Protein 8FKC (pdb70)

B-factor: mean 30.93, std 14.09, range [13.96, 110.61]

Foldseek 3Di:
DDDDVLLVVLVVLLVLLLVLLVVLDVDFLVVLVCAVVVVDDPADAQEDEAPVSLVVPDVLVCVLVVLLVVVCVSVLVSLLSSQVSQPPLVVDDVVLLCLLSVVLSLLLQLVRQLSQDELFFGAFPVRRHTYGLVNQLPDDPPRNVLCVLSSVLSHLLCVLVDGSSLSSLVSNLSSLDLPGPPHDDSVSSVVSNVSSLVSNVVVCVVPPVPDDPSSVSSVVSVVSSVVSVVCVVVSVVRVVPDPDDDDDDPSVSVRSSRGD/DVVVVVVVVVVVD

Secondary structure (DSSP, 8-state):
---SHHHHHHHHHHHHHHHHHHHH-SS-HHHHHHHHTT--SS--PEEE-SHHHHHHT--HHHHHHHHHHHHTHHHHHHHHHHHHTSTTGGGS-HHHHHHHHHHHHHHHHHHHHHHTEETTEEEETTTTEEEEHHHHHHSTTTGGGTSHHHHHHHHHHHTT---HHHHHHHHHHHHT-TTSTT-S-HHHHHHHHHHHHHHHHHHHHHH-TT-SSHHHHHHHHHHHHHHHHHHHHHHHHHHHH--S-----HHHHHHHHT--/-HHHHHHHHHHH-

Radius of gyration: 19.38 Å; Cα contacts (8 Å, |Δi|>4): 303; chains: 2; bounding box: 43×56×48 Å

Nearest PDB structures (foldseek):
  8fkc-assembly1_A  TM=1.004E+00  e=5.696E-39  Homo sapiens
  6oni-assembly1_B  TM=9.988E-01  e=1.220E-36  Homo sapiens
  8fkf-assembly1_A  TM=9.980E-01  e=3.934E-36  Homo sapiens
  8aqm-assembly1_A  TM=9.963E-01  e=8.930E-35  Homo sapiens
  3fur-assembly1_A  TM=8.725E-01  e=1.573E-32  Homo sapiens

Solvent-accessible surface area: 14145 Å² total; per-residue (Å²): 130,153,165,64,112,101,14,49,97,16,86,60,20,8,134,82,0,83,45,15,1,76,175,17,4,78,89,10,21,66,116,0,86,34,25,32,51,59,156,49,145,125,74,107,31,96,68,12,127,51,80,80,6,1,100,136,37,170,132,23,1,62,91,3,16,115,16,8,80,160,100,16,35,112,32,6,77,34,1,0,84,0,0,61,28,2,72,28,0,82,128,17,56,76,96,1,9,20,14,0,0,55,80,0,0,43,6,0,19,8,1,38,13,1,11,32,1,36,146,77,0,0,6,9,46,139,8,106,5,24,0,22,38,116,13,4,105,82,21,122,149,2,1,5,86,8,4,25,52,17,1,80,10,1,60,117,4,34,74,22,134,4,59,12,32,0,4,0,0,0,0,0,1,0,0,0,9,10,95,11,79,64,23,112,67,58,139,54,0,76,71,25,30,78,70,2,39,81,0,0,70,37,7,6,141,106,56,28,115,175,49,78,128,10,50,37,91,0,52,115,27,43,93,48,0,100,107,11,35,74,52,50,97,101,27,65,83,77,9,123,142,30,177,97,95,37,54,10,57,97,46,3,22,82,12,6,44,59,7,36,119,145,48,16,47,75,36,0,109,120,18,27,151

InterPro domains:
  IPR000536 Nuclear hormone receptor, ligand-binding domain [PF00104] (319-485)
  IPR000536 Nuclear hormone receptor, ligand-binding domain [PS51843] (238-503)
  IPR000536 Nuclear hormone receptor, ligand-binding domain [SM00430] (315-474)
  IPR001628 Zinc finger, nuclear hormone receptor-type [PF00105] (138-204)
  IPR001628 Zinc finger, nuclear hormone receptor-type [PR00047] (139-155)
  IPR001628 Zinc finger, nuclear hormone receptor-type [PR00047] (155-170)
  IPR001628 Zinc finger, nuclear hormone receptor-type [PR00047] (187-195)
  IPR001628 Zinc finger, nuclear hormone receptor-type [PR00047] (195-203)
  IPR001628 Zinc finger, nuclear hormone receptor-type [PS00031] (139-165)
  IPR001628 Zinc finger, nuclear hormone receptor-type [PS51030] (136-210)
  IPR001628 Zinc finger, nuclear hormone receptor-type [SM00399] (136-206)
  IPR001723 Nuclear hormone receptor [PR00398] (199-209)
  IPR001723 Nuclear hormone receptor [PR00398] (316-337)
  IPR001723 Nuclear hormone receptor [PR00398] (337-353)
  IPR001723 Nuclear hormone receptor [PR00398] (405-420)
  IPR001723 Nuclear hormone receptor [PR00398] (462-479)
  IPR003074 Peroxisome proliferator-activated receptor [PR01288] (228-242)
  IPR003074 Peroxisome proliferator-activated receptor [PR01288] (242-261)
  IPR003074 Peroxisome proliferator-activated receptor [PR01288] (355-368)
  IPR003074 Peroxisome proliferator-activated receptor [PR01288] (372-387)

Organism: Homo sapiens (NCBI:txid9606)

Structure (mmCIF, N/CA/C/O backbone):
data_8FKC
#
_entry.id   8FKC
#
_cell.length_a   62.054
_cell.length_b   62.054
_cell.length_c   160.719
_cell.angle_alpha   90.000
_cell.angle_beta   90.000
_cell.angle_gamma   90.000
#
_symmetry.space_group_name_H-M   'P 41 21 2'
#
loop_
_entity.id
_entity.type
_entity.pdbx_description
1 polymer 'Peroxisome proliferator-activated receptor gamma'
2 polymer 'Nuclear receptor corepressor 1'
3 non-polymer 2-chloro-N-(5-cyanopyridin-3-yl)-5-nitrobenzamide
4 non-polymer 1,2-ETHANEDIOL
5 water water
#
loop_
_atom_site.group_PDB
_atom_site.id
_atom_site.type_symbol
_atom_site.label_atom_id
_atom_site.label_alt_id
_atom_site.label_comp_id
_atom_site.label_asym_id
_atom_site.label_entity_id
_atom_site.label_seq_id
_atom_site.pdbx_PDB_ins_code
_atom_site.Cartn_x
_atom_site.Cartn_y
_atom_site.Cartn_z
_atom_site.occupancy
_atom_site.B_iso_or_equiv
_atom_site.auth_seq_id
_atom_site.auth_comp_id
_atom_site.auth_asym_id
_atom_site.auth_atom_id
_atom_site.pdbx_PDB_model_num
ATOM 1 N N . GLY A 1 1 ? 26.70712 28.96513 2.43950 1.000 50.64673 202 GLY A N 1
ATOM 2 C CA . GLY A 1 1 ? 25.49249 29.65545 2.83325 1.000 47.98872 202 GLY A CA 1
ATOM 3 C C . GLY A 1 1 ? 25.83707 30.98460 3.46872 1.000 39.65104 202 GLY A C 1
ATOM 4 O O . GLY A 1 1 ? 26.90987 31.12338 4.03887 1.000 42.12206 202 GLY A O 1
ATOM 5 N N . GLN A 1 2 ? 24.94280 31.96569 3.35924 1.000 40.10844 203 GLN A N 1
ATOM 6 C CA . GLN A 1 2 ? 25.20812 33.29962 3.88021 1.000 36.02939 203 GLN A CA 1
ATOM 7 C C . GLN A 1 2 ? 24.00182 33.76420 4.68072 1.000 35.40591 203 GLN A C 1
ATOM 8 O O . GLN A 1 2 ? 22.88055 33.30486 4.47379 1.000 34.72785 203 GLN A O 1
ATOM 14 N N . LEU A 1 3 ? 24.24228 34.67243 5.61836 1.000 37.21547 204 LEU A N 1
ATOM 15 C CA . LEU A 1 3 ? 23.15099 35.28643 6.37374 1.000 35.07161 204 LEU A CA 1
ATOM 16 C C . LEU A 1 3 ? 22.74390 36.52897 5.58554 1.000 36.03398 204 LEU A C 1
ATOM 17 O O . LEU A 1 3 ? 23.42838 37.54953 5.60434 1.000 39.62430 204 LEU A O 1
ATOM 22 N N . ASN A 1 4 ? 21.64642 36.43297 4.85029 1.000 35.17155 205 ASN A N 1
ATOM 23 C CA . ASN A 1 4 ? 21.23403 37.52635 3.97964 1.000 34.85168 205 ASN A CA 1
ATOM 24 C C . ASN A 1 4 ? 19.73201 37.71878 4.18723 1.000 29.88068 205 ASN A C 1
ATOM 25 O O . ASN A 1 4 ? 19.13819 37.01797 5.02965 1.000 29.80243 205 ASN A O 1
ATOM 30 N N . PRO A 1 5 ? 19.07143 38.63486 3.46910 1.000 32.32318 206 PRO A N 1
ATOM 31 C CA . PRO A 1 5 ? 17.63138 38.80477 3.69013 1.000 32.57344 206 PRO A CA 1
ATOM 32 C C . PRO A 1 5 ? 16.83891 37.53369 3.47777 1.000 30.98452 206 PRO A C 1
ATOM 33 O O . PRO A 1 5 ? 15.90861 37.26915 4.25165 1.000 31.13989 206 PRO A O 1
ATOM 37 N N . GLU A 1 6 ? 17.20159 36.7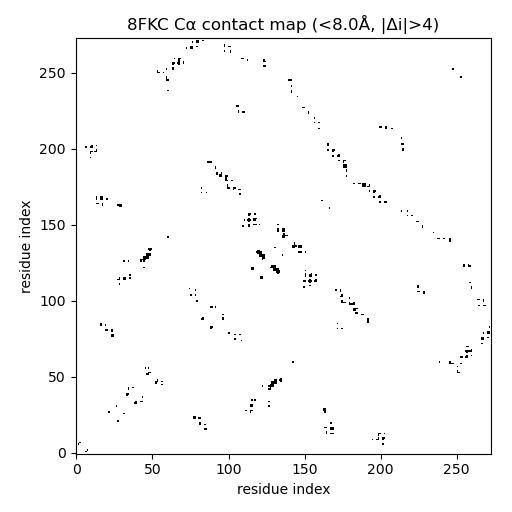0221 2.48920 1.000 32.80740 207 GLU A N 1
ATOM 38 C CA . GLU A 1 6 ? 16.44051 35.47135 2.28994 1.000 30.03892 207 GLU A CA 1
ATOM 39 C C . GLU A 1 6 ? 16.57327 34.54269 3.48862 1.000 27.63055 207 GLU A C 1
ATOM 40 O O . GLU A 1 6 ? 15.57624 33.99143 3.96544 1.000 26.59541 207 GLU A O 1
ATOM 46 N N . SER A 1 7 ? 17.78417 34.36348 4.00817 1.000 26.88218 208 SER A N 1
ATOM 47 C CA . SER A 1 7 ? 17.94805 33.42797 5.11217 1.000 25.79623 208 SER A CA 1
ATOM 48 C C . SER A 1 7 ? 17.24378 33.93840 6.36769 1.000 23.87178 208 SER A C 1
ATOM 49 O O . SER A 1 7 ? 16.61007 33.16065 7.09432 1.000 24.29953 208 SER A O 1
ATOM 52 N N . ALA A 1 8 ? 17.30825 35.23491 6.63152 1.000 25.43077 209 ALA A N 1
ATOM 53 C CA . ALA A 1 8 ? 16.56368 35.77960 7.75404 1.000 25.21292 209 ALA A CA 1
ATOM 54 C C . ALA A 1 8 ? 15.06215 35.54389 7.60829 1.000 24.94744 209 ALA A C 1
ATOM 55 O O . ALA A 1 8 ? 14.37881 35.23346 8.59438 1.000 24.17138 209 ALA A O 1
ATOM 57 N N . ASP A 1 9 ? 14.52262 35.68072 6.39850 1.000 23.63508 210 ASP A N 1
ATOM 58 C CA . ASP A 1 9 ? 13.10424 35.41437 6.19797 1.000 24.68657 210 ASP A CA 1
ATOM 59 C C . ASP A 1 9 ? 12.78847 33.94489 6.45779 1.000 22.45654 210 ASP A C 1
ATOM 60 O O . ASP A 1 9 ? 11.71556 33.61381 6.97054 1.000 22.57810 210 ASP A O 1
ATOM 65 N N . LEU A 1 10 ? 13.69015 33.04225 6.07291 1.000 20.58402 211 LEU A N 1
ATOM 66 C CA . LEU A 1 10 ? 13.45068 31.62778 6.32790 1.000 19.26599 211 LEU A CA 1
ATOM 67 C C . LEU A 1 10 ? 13.49986 31.30887 7.81601 1.000 19.95769 211 LEU A C 1
ATOM 68 O O . LEU A 1 10 ? 12.75542 30.42252 8.26837 1.000 19.28144 211 LEU A O 1
ATOM 73 N N . ARG A 1 11 ? 14.33845 32.01603 8.59437 1.000 19.44149 212 ARG A N 1
ATOM 74 C CA . ARG A 1 11 ? 14.32374 31.81643 10.04622 1.000 18.90656 212 ARG A CA 1
ATOM 75 C C . ARG A 1 11 ? 13.03832 32.36932 10.64358 1.000 20.24190 212 ARG A C 1
ATOM 76 O O . ARG A 1 11 ? 12.50400 31.80543 11.60517 1.000 20.19457 212 ARG A O 1
ATOM 84 N N . ALA A 1 12 ? 12.53953 33.48366 10.10508 1.000 19.21226 213 ALA A N 1
ATOM 85 C CA . ALA A 1 12 ? 11.28821 34.02007 10.62304 1.000 19.92080 213 ALA A CA 1
ATOM 86 C C . ALA A 1 12 ? 10.13156 33.07723 10.32840 1.000 23.35969 213 ALA A C 1
ATOM 87 O O . ALA A 1 12 ? 9.22545 32.92009 11.15702 1.000 24.52386 213 ALA A O 1
ATOM 89 N N . LEU A 1 13 ? 10.14603 32.45315 9.15653 1.000 20.47794 214 LEU A N 1
ATOM 90 C CA . LEU A 1 13 ? 9.11217 31.48114 8.83248 1.000 19.63653 214 LEU A CA 1
ATOM 91 C C . LEU A 1 13 ? 9.20121 30.29690 9.77650 1.000 20.17150 214 LEU A C 1
ATOM 92 O O . LEU A 1 13 ? 8.18176 29.81907 10.29612 1.000 20.50915 214 LEU A O 1
ATOM 97 N N . ALA A 1 14 ? 10.41414 29.81172 10.02920 1.000 18.84276 215 ALA A N 1
ATOM 98 C CA . ALA A 1 14 ? 10.58043 28.71334 10.96861 1.000 17.90444 215 ALA A CA 1
ATOM 99 C C . ALA A 1 14 ? 10.03770 29.06424 12.33848 1.000 19.69557 215 ALA A C 1
ATOM 100 O O . ALA A 1 14 ? 9.37945 28.23336 12.96801 1.000 19.77157 215 ALA A O 1
ATOM 102 N N . LYS A 1 15 ? 10.28965 30.28644 12.81991 1.000 19.15319 216 LYS A N 1
ATOM 103 C CA . LYS A 1 15 ? 9.78216 30.69315 14.12407 1.000 20.44894 216 LYS A CA 1
ATOM 104 C C . LYS A 1 15 ? 8.25842 30.79878 14.10046 1.000 22.49438 216 LYS A C 1
ATOM 105 O O . LYS A 1 15 ? 7.58500 30.35979 15.04482 1.000 23.37538 216 LYS A O 1
ATOM 111 N N . HIS A 1 16 ? 7.69132 31.38871 13.03853 1.000 21.20483 217 HIS A N 1
ATOM 112 C CA . HIS A 1 16 ? 6.23545 31.48223 12.93876 1.000 22.76941 217 HIS A CA 1
ATOM 113 C C . HIS A 1 16 ? 5.60670 30.09087 13.01084 1.000 20.90870 217 HIS A C 1
ATOM 114 O O . HIS A 1 16 ? 4.61058 29.88551 13.71957 1.00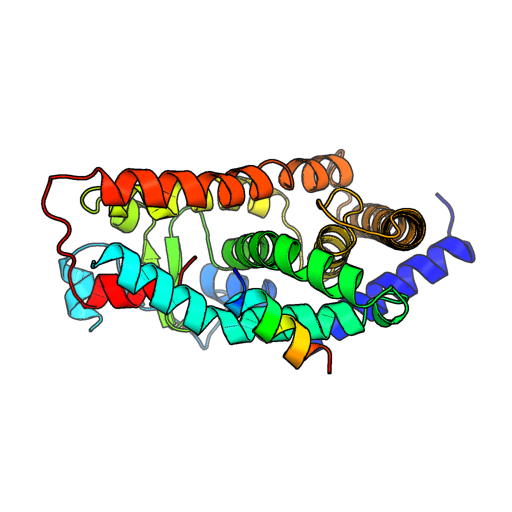0 22.68388 217 HIS A O 1
ATOM 121 N N . LEU A 1 17 ? 6.17020 29.11806 12.27367 1.000 20.11673 218 LEU A N 1
ATOM 122 C CA . LEU A 1 17 ? 5.64682 27.75119 12.27918 1.000 19.02085 218 LEU A CA 1
ATOM 123 C C . LEU A 1 17 ? 5.82560 27.09242 13.63865 1.000 21.64139 218 LEU A C 1
ATOM 124 O O . LEU A 1 17 ? 4.89767 26.44097 14.13753 1.000 20.89849 218 LEU A O 1
ATOM 129 N N . TYR A 1 18 ? 6.99180 27.26453 14.27428 1.000 19.32155 219 TYR A N 1
ATOM 130 C CA . TYR A 1 18 ? 7.16367 26.73537 15.62088 1.000 19.84533 219 TYR A CA 1
ATOM 131 C C . TYR A 1 18 ? 6.14011 27.32965 16.58518 1.000 22.51456 219 TYR A C 1
ATOM 132 O O . TYR A 1 18 ? 5.50008 26.59251 17.33915 1.000 21.36094 219 TYR A O 1
ATOM 141 N N . ASP A 1 19 ? 5.93457 28.65250 16.54591 1.000 21.13840 220 ASP A N 1
ATOM 142 C CA . ASP A 1 19 ? 4.99071 29.24359 17.49230 1.000 23.05779 220 ASP A CA 1
ATOM 143 C C . ASP A 1 19 ? 3.57281 28.72895 17.23917 1.000 23.13705 220 ASP A C 1
ATOM 144 O O . ASP A 1 19 ? 2.80121 28.48414 18.17734 1.000 24.59704 220 ASP A O 1
ATOM 149 N N . SER A 1 20 ? 3.21143 28.55765 15.97845 1.000 22.89134 221 SER A N 1
ATOM 150 C CA . SER A 1 20 ? 1.87472 28.07022 15.69147 1.000 23.19522 221 SER A CA 1
ATOM 151 C C . SER A 1 20 ? 1.72531 26.60067 16.06462 1.000 22.96753 221 SER A C 1
ATOM 152 O O . SER A 1 20 ? 0.64260 26.18201 16.50539 1.000 25.51329 221 SER A O 1
ATOM 155 N N . TYR A 1 21 ? 2.77450 25.80232 15.84037 1.000 20.65199 222 TYR A N 1
ATOM 156 C CA . TYR A 1 21 ? 2.79235 24.39665 16.25043 1.000 20.34401 222 TYR A CA 1
ATOM 157 C C . TYR A 1 21 ? 2.57942 24.26188 17.75631 1.000 21.61942 222 TYR A C 1
ATOM 158 O O . TYR A 1 21 ? 1.77029 23.44798 18.20996 1.000 22.43798 222 TYR A O 1
ATOM 167 N N . ILE A 1 22 ? 3.28860 25.06283 18.55325 1.000 20.90783 223 ILE A N 1
ATOM 168 C CA . ILE A 1 22 ? 3.10785 25.02629 20.00601 1.000 22.11714 223 ILE A CA 1
ATOM 169 C C . ILE A 1 22 ? 1.67020 25.39048 20.36948 1.000 25.17906 223 ILE A C 1
ATOM 170 O O . ILE A 1 22 ? 1.07991 24.79949 21.28314 1.000 27.56834 223 ILE A O 1
ATOM 175 N N . LYS A 1 23 ? 1.08275 26.37798 19.67274 1.000 24.97380 224 LYS A N 1
ATOM 176 C CA . LYS A 1 23 ? -0.29981 26.77225 19.97261 1.000 26.39599 224 LYS A CA 1
ATOM 177 C C . LYS A 1 23 ? -1.29583 25.69080 19.57272 1.000 25.88139 224 LYS A C 1
ATOM 178 O O . LYS A 1 23 ? -2.33537 25.52230 20.23414 1.000 29.25943 224 LYS A O 1
ATOM 184 N N . SER A 1 24 ? -0.97385 24.91982 18.52667 1.000 25.71231 225 SER A N 1
ATOM 185 C CA . SER A 1 24 ? -1.93012 23.99210 17.94166 1.000 23.51476 225 SER A CA 1
ATOM 186 C C . SER A 1 24 ? -1.88697 22.60921 18.57018 1.000 23.16749 225 SER A C 1
ATOM 187 O O . SER A 1 24 ? -2.91963 21.93580 18.63146 1.000 26.89600 225 SER A O 1
ATOM 190 N N . PHE A 1 25 ? -0.72224 22.16809 19.03130 1.000 25.32797 226 PHE A N 1
ATOM 191 C CA . PHE A 1 25 ? -0.50886 20.78264 19.44165 1.000 24.72871 226 PHE A CA 1
ATOM 192 C C . PHE A 1 25 ? -0.08870 20.76697 20.90540 1.000 27.92821 226 PHE A C 1
ATOM 193 O O . PHE A 1 25 ? 1.11288 20.91113 21.20199 1.000 29.14760 226 PHE A O 1
ATOM 201 N N . PRO A 1 26 ? -1.02313 20.54667 21.83546 1.000 30.45773 227 PRO A N 1
ATOM 202 C CA . PRO A 1 26 ? -0.64173 20.48112 23.25732 1.000 31.62778 227 PRO A CA 1
ATOM 203 C C . PRO A 1 26 ? 0.33362 19.35373 23.56887 1.000 30.50022 227 PRO A C 1
ATOM 204 O O . PRO A 1 26 ? 1.19868 19.52059 24.43691 1.000 35.28403 227 PRO A O 1
ATOM 208 N N . LEU A 1 27 ? 0.22580 18.22400 22.89898 1.000 32.09836 228 LEU A N 1
ATOM 209 C CA . LEU A 1 27 ? 1.12978 17.09940 23.13304 1.000 34.16517 228 LEU A CA 1
ATOM 210 C C . LEU A 1 27 ? 2.29931 17.18373 22.14572 1.000 30.62180 228 LEU A C 1
ATOM 211 O O . LEU A 1 27 ? 2.16537 16.86301 20.96780 1.000 33.16104 228 LEU A O 1
ATOM 216 N N . THR A 1 28 ? 3.44731 17.60516 22.64573 1.000 25.53407 229 THR A N 1
ATOM 217 C CA . THR A 1 28 ? 4.64829 17.83275 21.85109 1.000 24.07479 229 THR A CA 1
ATOM 218 C C . THR A 1 28 ? 5.64497 16.70014 22.03216 1.000 22.91528 229 THR A C 1
ATOM 219 O O . THR A 1 28 ? 5.56593 15.87319 22.94846 1.000 24.45862 229 THR A O 1
ATOM 223 N N . LYS A 1 29 ? 6.63882 16.67328 21.15240 1.000 20.63965 230 LYS A N 1
ATOM 224 C CA . LYS A 1 29 ? 7.66976 15.66149 21.31969 1.000 20.68451 230 LYS A CA 1
ATOM 225 C C . LYS A 1 29 ? 8.43057 15.85806 22.63424 1.000 19.29551 230 LYS A C 1
ATOM 226 O O . LYS A 1 29 ? 8.73801 14.88490 23.32827 1.000 21.55829 230 LYS A O 1
ATOM 232 N N . ALA A 1 30 ? 8.71885 17.10909 23.01019 1.000 19.21991 231 ALA A N 1
ATOM 233 C CA . ALA A 1 30 ? 9.43614 17.33429 24.26223 1.000 19.95595 231 ALA A CA 1
ATOM 234 C C . ALA A 1 30 ? 8.68373 16.74541 25.44373 1.000 21.02950 231 ALA A C 1
ATOM 235 O O . ALA A 1 30 ? 9.29057 16.09660 26.29560 1.000 22.36481 231 ALA A O 1
ATOM 237 N N . LYS A 1 31 ? 7.35937 16.93249 25.48095 1.000 20.87531 232 LYS A N 1
ATOM 238 C CA . LYS A 1 31 ? 6.59559 16.38774 26.60973 1.000 22.45606 232 LYS A CA 1
ATOM 239 C C . LYS A 1 31 ? 6.61510 14.86434 26.60141 1.000 23.18864 232 LYS A C 1
ATOM 240 O O . LYS A 1 31 ? 6.82390 14.22731 27.64869 1.000 24.80930 232 LYS A O 1
ATOM 246 N N . ALA A 1 32 ? 6.50925 14.26104 25.41572 1.000 22.27943 233 ALA A N 1
ATOM 247 C CA . ALA A 1 32 ? 6.51679 12.80431 25.34508 1.000 23.37351 233 ALA A CA 1
ATOM 248 C C . ALA A 1 32 ? 7.89066 12.23061 25.73413 1.000 24.15193 233 ALA A C 1
ATOM 249 O O . ALA A 1 32 ? 7.98046 11.23849 26.47981 1.000 25.89660 233 ALA A O 1
ATOM 251 N N . ARG A 1 33 ? 8.97302 12.86886 25.28809 1.000 23.24843 234 ARG A N 1
ATOM 252 C CA . ARG A 1 33 ? 10.29800 12.36101 25.62453 1.000 24.40224 234 ARG A CA 1
ATOM 253 C C . ARG A 1 33 ? 10.61831 12.51145 27.10511 1.000 25.91139 234 ARG A C 1
ATOM 254 O O . ARG A 1 33 ? 11.29128 11.64718 27.67377 1.000 27.59319 234 ARG A O 1
ATOM 262 N N . ALA A 1 34 ? 10.16664 13.60198 27.73581 1.000 25.63576 235 ALA A N 1
ATOM 263 C CA . ALA A 1 34 ? 10.35912 13.76407 29.16617 1.000 27.37935 235 ALA A CA 1
ATOM 264 C C . ALA A 1 34 ? 9.74527 12.60625 29.93139 1.000 28.98771 235 ALA A C 1
ATOM 265 O O . ALA A 1 34 ? 10.34110 12.10553 30.89772 1.000 30.86384 235 ALA A O 1
ATOM 267 N N . ILE A 1 35 ? 8.56394 12.15766 29.51367 1.000 28.61436 236 ILE A N 1
ATOM 268 C CA . ILE A 1 35 ? 7.96808 10.97772 30.13646 1.000 30.52172 236 ILE A CA 1
ATOM 269 C C . ILE A 1 35 ? 8.79104 9.72619 29.84897 1.000 31.45202 236 ILE A C 1
ATOM 270 O O . ILE A 1 35 ? 9.10410 8.94633 30.75697 1.000 33.56498 236 ILE A O 1
ATOM 275 N N . LEU A 1 36 ? 9.13605 9.50484 28.58966 1.000 30.20873 237 LEU A N 1
ATOM 276 C CA . LEU A 1 36 ? 9.75491 8.23717 28.21510 1.000 32.59585 237 LEU A CA 1
ATOM 277 C C . LEU A 1 36 ? 11.17751 8.09147 28.74479 1.000 34.43321 237 LEU A C 1
ATOM 278 O O . LEU A 1 36 ? 11.64870 6.96277 28.90011 1.000 40.38758 237 LEU A O 1
ATOM 283 N N . THR A 1 37 ? 11.87509 9.19308 29.03509 1.000 34.64396 238 THR A N 1
ATOM 284 C CA . THR A 1 37 ? 13.23555 9.11913 29.55536 1.000 35.06395 238 THR A CA 1
ATOM 285 C C . THR A 1 37 ? 13.31738 9.27092 31.06178 1.000 37.73040 238 THR A C 1
ATOM 286 O O . THR A 1 37 ? 14.43069 9.32406 31.60151 1.000 44.45549 238 THR A O 1
ATOM 290 N N . GLY A 1 38 ? 12.18741 9.29140 31.76609 1.000 35.47897 239 GLY A N 1
ATOM 291 C CA . GLY A 1 38 ? 12.25000 9.46079 33.19394 1.000 37.39321 239 GLY A CA 1
ATOM 292 C C . GLY A 1 38 ? 12.80269 10.80239 33.62939 1.000 38.87327 239 GLY A C 1
ATOM 293 O O . GLY A 1 38 ? 13.22530 10.93631 34.77764 1.000 42.66936 239 GLY A O 1
ATOM 294 N N . LYS A 1 39 ? 12.84376 11.79752 32.73273 1.000 46.25087 240 LYS A N 1
ATOM 295 C CA . LYS A 1 39 ? 13.25437 13.15884 33.07001 1.000 46.08472 240 LYS A CA 1
ATOM 296 C C . LYS A 1 39 ? 12.08255 14.01790 33.49052 1.000 45.64150 240 LYS A C 1
ATOM 297 O O . LYS A 1 39 ? 12.04174 15.21316 33.16289 1.000 51.10738 240 LYS A O 1
ATOM 303 N N . THR A 1 40 ? 11.10706 13.44112 34.16982 1.000 43.11934 241 THR A N 1
ATOM 304 C CA . THR A 1 40 ? 10.01280 14.20029 34.74280 1.000 48.09497 241 THR A CA 1
ATOM 305 C C . THR A 1 40 ? 9.76711 13.70510 36.15858 1.000 53.86107 241 THR A C 1
ATOM 306 O O . THR A 1 40 ? 10.06953 12.55428 36.49926 1.000 52.48043 241 THR A O 1
ATOM 310 N N . THR A 1 41 ? 9.25068 14.60071 36.99510 1.000 59.81764 242 THR A N 1
ATOM 311 C CA . THR A 1 41 ? 8.90825 14.26584 38.36846 1.000 58.99845 242 THR A CA 1
ATOM 312 C C . THR A 1 41 ? 7.42688 13.95239 38.53337 1.000 64.36151 242 THR A C 1
ATOM 313 O O . THR A 1 41 ? 7.04427 13.32761 39.52894 1.000 64.85562 242 THR A O 1
ATOM 317 N N . ASP A 1 42 ? 6.60867 14.31535 37.54778 1.000 69.00852 243 ASP A N 1
ATOM 318 C CA . ASP A 1 42 ? 5.16302 14.44343 37.67274 1.000 78.68261 243 ASP A CA 1
ATOM 319 C C . ASP A 1 42 ? 4.39335 13.26682 37.08895 1.000 91.40138 243 ASP A C 1
ATOM 320 O O . ASP A 1 42 ? 3.37934 12.85512 37.66001 1.000 94.26334 243 ASP A O 1
ATOM 325 N N . LYS A 1 43 ? 4.84171 12.70741 35.97087 1.000 104.36578 244 LYS A N 1
ATOM 326 C CA . LYS A 1 43 ? 4.08003 11.69004 35.25816 1.000 110.61400 244 LYS A CA 1
ATOM 327 C C . LYS A 1 43 ? 4.85495 10.38066 35.26084 1.000 110.01466 244 LYS A C 1
ATOM 328 O O . LYS A 1 43 ? 5.97922 10.32015 34.74880 1.000 110.51873 244 LYS A O 1
ATOM 334 N N . SER A 1 44 ? 4.25306 9.33655 35.82754 1.000 72.67731 245 SER A N 1
ATOM 335 C CA . SER A 1 44 ? 4.83482 7.99555 35.80591 1.000 57.79616 245 SER A CA 1
ATOM 336 C C . SER A 1 44 ? 3.81825 6.98161 35.28841 1.000 51.88188 245 SER A C 1
ATOM 337 O O . SER A 1 44 ? 2.96960 6.49132 36.05927 1.000 52.17615 245 SER A O 1
ATOM 340 N N . PRO A 1 45 ? 3.88819 6.62646 34.00543 1.000 45.70161 246 PRO A N 1
ATOM 341 C CA . PRO A 1 45 ? 2.88509 5.72756 33.41964 1.000 47.02729 246 PRO A CA 1
ATOM 342 C C . PRO A 1 45 ? 2.96573 4.30993 33.96611 1.000 48.28149 246 PRO A C 1
ATOM 343 O O . PRO A 1 45 ? 4.04211 3.77681 34.24033 1.000 48.65135 246 PRO A O 1
ATOM 347 N N . PHE A 1 46 ? 1.79908 3.67624 34.08316 1.000 30.34842 247 PHE A N 1
ATOM 348 C CA . PHE A 1 46 ? 1.74985 2.25949 34.42252 1.000 35.50294 247 PHE A CA 1
ATOM 349 C C . PHE A 1 46 ? 2.14062 1.44602 33.20040 1.000 27.98212 247 PHE A C 1
ATOM 350 O O . PHE A 1 46 ? 1.71206 1.75501 32.09791 1.000 32.63779 247 PHE A O 1
ATOM 358 N N . VAL A 1 47 ? 2.92452 0.38983 33.40577 1.000 30.35532 248 VAL A N 1
ATOM 359 C CA . VAL A 1 47 ? 3.46091 -0.41027 32.30406 1.000 27.60624 248 VAL A CA 1
ATOM 360 C C . VAL A 1 47 ? 2.60219 -1.65482 32.10282 1.000 24.98204 248 VAL A C 1
ATOM 361 O O . VAL A 1 47 ? 2.42474 -2.46624 33.01963 1.000 28.93069 248 VAL A O 1
ATOM 365 N N . ILE A 1 48 ? 2.08611 -1.80239 30.88944 1.000 24.83178 249 ILE A N 1
ATOM 366 C CA . ILE A 1 48 ? 1.29612 -2.96538 30.51348 1.000 24.03659 249 ILE A CA 1
ATOM 367 C C . ILE A 1 48 ? 2.15236 -3.81417 29.59193 1.000 21.99378 249 ILE A C 1
ATOM 368 O O . ILE A 1 48 ? 2.42105 -3.41790 28.45186 1.000 22.56847 249 ILE A O 1
ATOM 373 N N . TYR A 1 49 ? 2.55878 -4.99009 30.07302 1.000 23.61980 250 TYR A N 1
ATOM 374 C CA . TYR A 1 49 ? 3.52599 -5.80296 29.34975 1.000 23.63471 250 TYR A CA 1
ATOM 375 C C . TYR A 1 49 ? 3.07026 -7.23090 29.14217 1.000 25.51959 250 TYR A C 1
ATOM 376 O O . TYR A 1 49 ? 3.80049 -8.01981 28.52692 1.000 25.21177 250 TYR A O 1
ATOM 385 N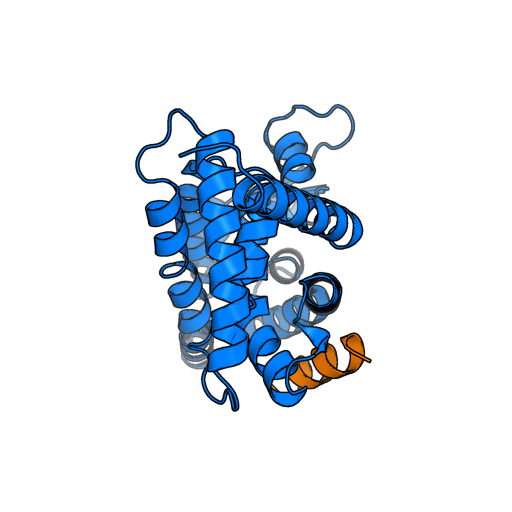 N . ASP A 1 50 ? 1.93919 -7.62743 29.71878 1.000 24.00045 251 ASP A N 1
ATOM 386 C CA . ASP A 1 50 ? 1.43609 -8.99106 29.59138 1.000 25.06887 251 ASP A CA 1
ATOM 387 C C . ASP A 1 50 ? -0.02865 -8.98256 30.01005 1.000 29.15778 251 ASP A C 1
ATOM 388 O O . ASP A 1 50 ? -0.56022 -7.96009 30.43352 1.000 27.69762 251 ASP A O 1
ATOM 393 N N . MET A 1 51 ? -0.67739 -10.12315 29.86026 1.000 29.92254 252 MET A N 1
ATOM 394 C CA . MET A 1 51 ? -2.09541 -10.19452 30.20802 1.000 30.04509 252 MET A CA 1
ATOM 395 C C . MET A 1 51 ? -2.33707 -9.89515 31.68388 1.000 33.03551 252 MET A C 1
ATOM 396 O O . MET A 1 51 ? -3.32256 -9.23632 32.03376 1.000 33.90918 252 MET A O 1
ATOM 401 N N . ASN A 1 52 ? -1.46302 -10.38234 32.56793 1.000 31.86789 253 ASN A N 1
ATOM 402 C CA . ASN A 1 52 ? -1.62446 -10.12561 33.99162 1.000 34.51516 253 ASN A CA 1
ATOM 403 C C . ASN A 1 52 ? -1.58668 -8.63628 34.30394 1.000 35.52792 253 ASN A C 1
ATOM 404 O O . ASN A 1 52 ? -2.46735 -8.10456 34.98853 1.000 36.69727 253 ASN A O 1
ATOM 409 N N . SER A 1 53 ? -0.57921 -7.94022 33.80366 1.000 31.78875 254 SER A N 1
ATOM 410 C CA . SER A 1 53 ? -0.48394 -6.51303 34.08346 1.000 30.10012 254 SER A CA 1
ATOM 411 C C . SER A 1 53 ? -1.59772 -5.73559 33.40762 1.000 35.93912 254 SER A C 1
ATOM 412 O O . SER A 1 53 ? -2.00706 -4.68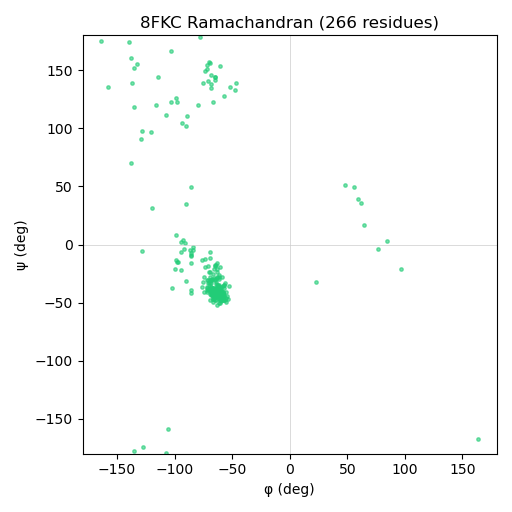753 33.91717 1.000 35.63739 254 SER A O 1
ATOM 415 N N . LEU A 1 54 ? -2.08105 -6.21400 32.25730 1.000 29.53801 255 LEU A N 1
ATOM 416 C CA . LEU A 1 54 ? -3.24328 -5.58658 31.63341 1.000 29.19790 255 LEU A CA 1
ATOM 417 C C . LEU A 1 54 ? -4.41140 -5.53420 32.61751 1.000 36.10702 255 LEU A C 1
ATOM 418 O O . LEU A 1 54 ? -5.02830 -4.48443 32.81210 1.000 35.42161 255 LEU A O 1
ATOM 423 N N . MET A 1 55 ? -4.67409 -6.64600 33.30501 1.000 33.27487 256 MET A N 1
ATOM 424 C CA . MET A 1 55 ? -5.77490 -6.66891 34.26492 1.000 35.51658 256 MET A CA 1
ATOM 425 C C . MET A 1 55 ? -5.49249 -5.79856 35.48795 1.000 40.89613 256 MET A C 1
ATOM 426 O O . MET A 1 55 ? -6.39655 -5.12479 35.99989 1.000 44.34717 256 MET A O 1
ATOM 431 N N . MET A 1 56 ? -4.25393 -5.78201 35.96691 1.000 38.81794 257 MET A N 1
ATOM 432 C CA . MET A 1 56 ? -3.91185 -4.91175 37.08627 1.000 46.09940 257 MET A CA 1
ATOM 433 C C . MET A 1 56 ? -4.02214 -3.43298 36.73898 1.000 44.59576 257 MET A C 1
ATOM 434 O O . MET A 1 56 ? -4.08545 -2.59942 37.64883 1.000 47.49158 257 MET A O 1
ATOM 439 N N . GLY A 1 57 ? -4.04025 -3.08805 35.45560 1.000 42.61643 258 GLY A N 1
ATOM 440 C CA . GLY A 1 57 ? -4.16928 -1.71431 35.02416 1.000 43.98130 258 GLY A CA 1
ATOM 441 C C . GLY A 1 57 ? -5.57831 -1.23670 34.75742 1.000 39.89696 258 GLY A C 1
ATOM 442 O O . GLY A 1 57 ? -5.75347 -0.10052 34.30739 1.000 46.63726 258 GLY A O 1
ATOM 443 N N . GLU A 1 58 ? -6.58573 -2.05947 35.01387 1.000 44.04371 259 GLU A N 1
ATOM 444 C CA . GLU A 1 58 ? -7.98073 -1.68858 34.73737 1.000 48.05122 259 GLU A CA 1
ATOM 445 C C . GLU A 1 58 ? -8.40989 -0.28823 35.21273 1.000 48.46676 259 GLU A C 1
ATOM 446 O O . GLU A 1 58 ? -8.36232 0.02694 36.40247 1.000 49.88338 259 GLU A O 1
ATOM 452 N N . GLU A 1 75 ? -16.07686 -7.80053 13.53213 1.000 58.20873 276 GLU A N 1
ATOM 453 C CA . GLU A 1 75 ? -16.58910 -6.58646 14.15875 1.000 51.76841 276 GLU A CA 1
ATOM 454 C C . GLU A 1 75 ? -15.64769 -5.95545 15.21115 1.000 47.05716 276 GLU A C 1
ATOM 455 O O . GLU A 1 75 ? -15.65608 -4.74331 15.34359 1.000 42.49014 276 GLU A O 1
ATOM 461 N N . VAL A 1 76 ? -14.85707 -6.74101 15.95838 1.000 44.35861 277 VAL A N 1
ATOM 462 C CA . VAL A 1 76 ? -13.98822 -6.12769 16.96996 1.000 40.97123 277 VAL A CA 1
ATOM 463 C C . VAL A 1 76 ? -13.01731 -5.15562 16.31440 1.000 40.53930 277 VAL A C 1
ATOM 464 O O . VAL A 1 76 ? -12.83535 -4.02014 16.77510 1.000 39.43766 277 VAL A O 1
ATOM 468 N N . ALA A 1 77 ? -12.34555 -5.59855 15.24733 1.000 37.50413 278 ALA A N 1
ATOM 469 C CA . ALA A 1 77 ? -11.34826 -4.73792 14.62205 1.000 38.11986 278 ALA A CA 1
ATOM 470 C C . ALA A 1 77 ? -11.98271 -3.51410 13.98447 1.000 39.86196 278 ALA A C 1
ATOM 471 O O . ALA A 1 77 ? -11.40012 -2.42287 14.00771 1.000 39.28329 278 ALA A O 1
ATOM 473 N N . ILE A 1 78 ? -13.16244 -3.66703 13.39459 1.000 38.09928 279 ILE A N 1
ATOM 474 C CA . ILE A 1 78 ? -13.81000 -2.50660 12.80352 1.000 41.91109 279 ILE A CA 1
ATOM 475 C C . ILE A 1 78 ? -14.25116 -1.52510 13.88009 1.000 38.40122 279 ILE A C 1
ATOM 476 O O . ILE A 1 78 ? -14.09283 -0.30930 13.71936 1.000 40.66831 279 ILE A O 1
ATOM 481 N N . ARG A 1 79 ? -14.75564 -2.03401 15.01137 1.000 36.77956 280 ARG A N 1
ATOM 482 C CA . ARG A 1 79 ? -15.06150 -1.16093 16.14557 1.000 40.42802 280 ARG A CA 1
ATOM 483 C C . ARG A 1 79 ? -13.82169 -0.41455 16.64178 1.000 35.88954 280 ARG A C 1
ATOM 484 O O . ARG A 1 79 ? -13.91092 0.75700 17.02567 1.000 40.37269 280 ARG A O 1
ATOM 492 N N . ILE A 1 80 ? -12.66848 -1.08558 16.69951 1.000 35.12494 281 ILE A N 1
ATOM 493 C CA . ILE A 1 80 ? -11.43433 -0.39060 17.06630 1.000 33.17611 281 ILE A CA 1
ATOM 494 C C . ILE A 1 80 ? -11.17452 0.76044 16.10527 1.000 34.31077 281 ILE A C 1
ATOM 495 O O . ILE A 1 80 ? -10.80840 1.87085 16.51673 1.000 32.75767 281 ILE A O 1
ATOM 500 N N . PHE A 1 81 ? -11.28375 0.49036 14.80182 1.000 31.19183 282 PHE A N 1
ATOM 501 C CA . PHE A 1 81 ? -10.96952 1.51069 13.80715 1.000 33.21635 282 PHE A CA 1
ATOM 502 C C . PHE A 1 81 ? -11.95699 2.66745 13.87698 1.000 32.64236 282 PHE A C 1
ATOM 503 O O . PHE A 1 81 ? -11.54386 3.83129 13.78959 1.000 33.46170 282 PHE A O 1
ATOM 511 N N . GLN A 1 82 ? -13.24903 2.37877 14.04864 1.000 38.50149 283 GLN A N 1
ATOM 512 C CA . GLN A 1 82 ? -14.22426 3.44803 14.24276 1.000 36.88167 283 GLN A CA 1
ATOM 513 C C . GLN A 1 82 ? -13.89647 4.26615 15.48335 1.000 36.33773 283 GLN A C 1
ATOM 514 O O . GLN A 1 82 ? -13.98133 5.50140 15.46395 1.000 36.85000 283 GLN A O 1
ATOM 520 N N . GLY A 1 83 ? -13.50682 3.59154 16.56712 1.000 34.90852 284 GLY A N 1
ATOM 521 C CA . GLY A 1 83 ? -13.17275 4.29344 17.79498 1.000 33.79961 284 GLY A CA 1
ATOM 522 C C . GLY A 1 83 ? -11.92287 5.15244 17.68227 1.000 33.68738 284 GLY A C 1
ATOM 523 O O . GLY A 1 83 ? -11.89946 6.29158 18.15697 1.000 33.77349 284 GLY A O 1
ATOM 524 N N . CYS A 1 84 ? -10.85096 4.61503 17.08972 1.000 28.66191 285 CYS A N 1
ATOM 525 C CA . CYS A 1 84 ? -9.63718 5.42232 16.98297 1.000 28.36526 285 CYS A CA 1
ATOM 526 C C . CYS A 1 84 ? -9.82925 6.56822 15.99075 1.000 30.94627 285 CYS A C 1
ATOM 527 O O . CYS A 1 84 ? -9.24933 7.64954 16.17197 1.000 28.24274 285 CYS A O 1
ATOM 530 N N . GLN A 1 85 ? -10.62895 6.35598 14.94761 1.000 30.34683 286 GLN A N 1
ATOM 531 C CA . GLN A 1 85 ? -10.91097 7.46292 14.04258 1.000 32.95679 286 GLN A CA 1
ATOM 532 C C . GLN A 1 85 ? -11.69107 8.56004 14.75513 1.000 31.66525 286 GLN A C 1
ATOM 533 O O . GLN A 1 85 ? -11.35489 9.74938 14.63095 1.000 32.34828 286 GLN A O 1
ATOM 539 N N . PHE A 1 86 ? -12.67163 8.17625 15.58084 1.000 32.72813 287 PHE A N 1
ATOM 540 C CA . PHE A 1 86 ? -13.41362 9.16826 16.34140 1.000 33.31116 287 PHE A CA 1
ATOM 541 C C . PHE A 1 86 ? -12.50811 9.90457 17.31014 1.000 32.08357 287 PHE A C 1
ATOM 542 O O . PHE A 1 86 ? -12.60917 11.12995 17.45459 1.000 34.26049 287 PHE A O 1
ATOM 550 N N . ARG A 1 87 ? -11.63106 9.17632 17.99331 1.000 32.15936 288 ARG A N 1
ATOM 551 C CA . ARG A 1 87 ? -10.68924 9.78296 18.92108 1.000 31.04106 288 ARG A CA 1
ATOM 552 C C . ARG A 1 87 ? -9.68457 10.66723 18.21084 1.000 32.03449 288 ARG A C 1
ATOM 553 O O . ARG A 1 87 ? -9.09632 11.54531 18.84290 1.000 39.39404 288 ARG A O 1
ATOM 561 N N . SER A 1 88 ? -9.49337 10.46952 16.91938 1.000 29.14525 289 SER A N 1
ATOM 562 C CA . SER A 1 88 ? -8.52004 11.25574 16.17506 1.000 28.62895 289 SER A CA 1
ATOM 563 C C . SER A 1 88 ? -9.11769 12.51311 15.56235 1.000 28.24915 289 SER A C 1
ATOM 564 O O . SER A 1 88 ? -8.39294 13.25900 14.90427 1.000 25.71084 289 SER A O 1
ATOM 567 N N . VAL A 1 89 ? -10.39846 12.77858 15.78129 1.000 28.02453 290 VAL A N 1
ATOM 568 C CA . VAL A 1 89 ? -10.99473 14.01553 15.28747 1.000 27.49272 290 VAL A CA 1
ATOM 569 C C . VAL A 1 89 ? -10.26848 15.22882 15.84251 1.000 27.87852 290 VAL A C 1
ATOM 570 O O . VAL A 1 89 ? -9.99726 16.18631 15.10742 1.000 26.38083 290 VAL A O 1
ATOM 574 N N . GLU A 1 90 ? -9.94266 15.21727 17.13819 1.000 26.50047 291 GLU A N 1
ATOM 575 C CA . GLU A 1 90 ? -9.25026 16.36252 17.72229 1.000 29.21292 291 GLU A CA 1
ATOM 576 C C . GLU A 1 90 ? -7.90856 16.60439 17.03583 1.000 25.12087 291 GLU A C 1
ATOM 577 O O . GLU A 1 90 ? -7.56174 17.75106 16.72768 1.000 25.63078 291 GLU A O 1
ATOM 583 N N . ALA A 1 91 ? -7.16867 15.54352 16.74921 1.000 24.85060 292 ALA A N 1
ATOM 584 C CA . ALA A 1 91 ? -5.90157 15.69598 16.03388 1.000 22.12750 292 ALA A CA 1
ATOM 585 C C . ALA A 1 91 ? -6.11671 16.27146 14.64095 1.000 25.01098 292 ALA A C 1
ATOM 586 O O . ALA A 1 91 ? -5.35620 17.14551 14.19909 1.000 22.69812 292 ALA A O 1
ATOM 588 N N . VAL A 1 92 ? -7.14114 15.78382 13.91934 1.000 23.37494 293 VAL A N 1
ATOM 589 C CA . VAL A 1 92 ? -7.45265 16.33096 12.60938 1.000 22.13246 293 VAL A CA 1
ATOM 590 C C . VAL A 1 92 ? -7.73567 17.82464 12.71541 1.000 22.60385 293 VAL A C 1
ATOM 591 O O . VAL A 1 92 ? -7.26581 18.62181 11.88659 1.000 21.89357 293 VAL A O 1
ATOM 595 N N . GLN A 1 93 ? -8.48479 18.22900 13.74350 1.000 21.95149 294 GLN A N 1
ATOM 596 C CA . GLN A 1 93 ? -8.79074 19.64303 13.92157 1.000 22.71520 294 GLN A CA 1
ATOM 597 C C . GLN A 1 93 ? -7.54036 20.45090 14.26037 1.000 22.00419 294 GLN A C 1
ATOM 598 O O . GLN A 1 93 ? -7.37852 21.57622 13.77797 1.000 24.20623 294 GLN A O 1
ATOM 604 N N . GLU A 1 94 ? -6.66098 19.89965 15.08748 1.000 22.41187 295 GLU A N 1
ATOM 605 C CA . GLU A 1 94 ? -5.41603 20.59487 15.44568 1.000 22.31240 295 GLU A CA 1
ATOM 606 C C . GLU A 1 94 ? -4.52616 20.76517 14.21162 1.000 20.71271 295 GLU A C 1
ATOM 607 O O . GLU A 1 94 ? -3.94429 21.84228 13.98404 1.000 21.36612 295 GLU A O 1
ATOM 613 N N . ILE A 1 95 ? -4.42680 19.71775 13.39535 1.000 19.98138 296 ILE A N 1
ATOM 614 C CA . ILE A 1 95 ? -3.61543 19.79487 12.18068 1.000 19.81530 296 ILE A CA 1
ATOM 615 C C . ILE A 1 95 ? -4.21445 20.81220 11.21078 1.000 20.32470 296 ILE A C 1
ATOM 616 O O . ILE A 1 95 ? -3.48831 21.57124 10.55323 1.000 19.74293 296 ILE A O 1
ATOM 621 N N . THR A 1 96 ? -5.54716 20.84932 11.10326 1.000 18.89314 297 THR A N 1
ATOM 622 C CA . THR A 1 96 ? -6.20134 21.83370 10.25237 1.000 19.52153 297 THR A CA 1
ATOM 623 C C . THR A 1 96 ? -5.95242 23.25080 10.74332 1.000 21.80133 297 THR A C 1
ATOM 624 O O . THR A 1 96 ? -5.65890 24.15063 9.92765 1.000 21.17504 297 THR A O 1
ATOM 628 N N . GLU A 1 97 ? -6.04406 23.46984 12.06542 1.000 21.16250 298 GLU A N 1
ATOM 629 C CA . GLU A 1 97 ? -5.72788 24.78262 12.61978 1.000 22.61348 298 GLU A CA 1
ATOM 630 C C . GLU A 1 97 ? -4.28889 25.16884 12.29986 1.000 22.38876 298 GLU A C 1
ATOM 631 O O . GLU A 1 97 ? -4.01930 26.32229 11.91187 1.000 22.89827 298 GLU A O 1
ATOM 637 N N . TYR A 1 98 ? -3.36670 24.23132 12.47972 1.000 20.54845 299 TYR A N 1
ATOM 638 C CA . TYR A 1 98 ? -1.97336 24.49351 12.13261 1.000 19.05877 299 TYR A CA 1
ATOM 639 C C . TYR A 1 98 ? -1.83347 24.85557 10.65479 1.000 20.83194 299 TYR A C 1
ATOM 640 O O . TYR A 1 98 ? -1.13161 25.82499 10.31551 1.000 19.77730 299 TYR A O 1
ATOM 649 N N . ALA A 1 99 ? -2.50817 24.12852 9.76243 1.000 20.22611 300 ALA A N 1
ATOM 650 C CA . ALA A 1 99 ? -2.39445 24.42691 8.34196 1.000 19.69522 300 ALA A CA 1
ATOM 651 C C . ALA A 1 99 ? -2.79896 25.86379 8.04461 1.000 19.48902 300 ALA A C 1
ATOM 652 O O . ALA A 1 99 ? -2.21943 26.51081 7.15646 1.000 20.72489 300 ALA A O 1
ATOM 654 N N . LYS A 1 100 ? -3.81456 26.39909 8.76720 1.000 19.82502 301 LYS A N 1
ATOM 655 C CA . LYS A 1 100 ? -4.25007 27.77372 8.50214 1.000 21.19660 301 LYS A CA 1
ATOM 656 C C . LYS A 1 1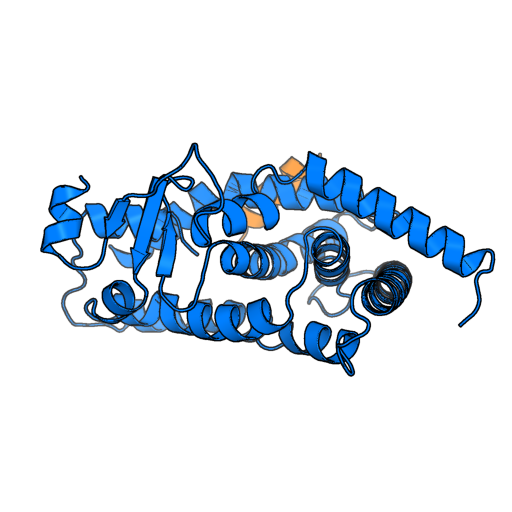00 ? -3.16175 28.78689 8.78094 1.000 22.20136 301 LYS A C 1
ATOM 657 O O . LYS A 1 100 ? -3.21801 29.89348 8.24591 1.000 24.62632 301 LYS A O 1
ATOM 663 N N . SER A 1 101 ? -2.17668 28.42473 9.59590 1.000 21.52985 302 SER A N 1
ATOM 664 C CA . SER A 1 101 ? -1.07226 29.31394 9.91455 1.000 22.28236 302 SER A CA 1
ATOM 665 C C . SER A 1 101 ? 0.05789 29.26700 8.90239 1.000 23.37046 302 SER A C 1
ATOM 666 O O . SER A 1 101 ? 0.98016 30.08226 8.99324 1.000 25.23917 302 SER A O 1
ATOM 669 N N . ILE A 1 102 ? 0.01337 28.35059 7.94265 1.000 19.87055 303 ILE A N 1
ATOM 670 C CA . ILE A 1 102 ? 1.10533 28.24409 6.98638 1.000 20.72485 303 ILE A CA 1
ATOM 671 C C . ILE A 1 102 ? 0.87474 29.34035 5.96088 1.000 21.21494 303 ILE A C 1
ATOM 672 O O . ILE A 1 102 ? -0.17702 29.35938 5.30901 1.000 21.74454 303 ILE A O 1
ATOM 677 N N . PRO A 1 103 ? 1.79759 30.27552 5.78168 1.000 22.79046 304 PRO A N 1
ATOM 678 C CA . PRO A 1 103 ? 1.50794 31.40256 4.88436 1.000 24.81843 304 PRO A CA 1
ATOM 679 C C . PRO A 1 103 ? 1.14126 30.94222 3.47032 1.000 23.92885 304 PRO A C 1
ATOM 680 O O . PRO A 1 103 ? 1.82878 30.11691 2.86235 1.000 24.02969 304 PRO A O 1
ATOM 684 N N . GLY A 1 104 ? 0.01198 31.43175 2.97886 1.000 24.02111 305 GLY A N 1
ATOM 685 C CA . GLY A 1 104 ? -0.48200 31.09009 1.66982 1.000 25.09071 305 GLY A CA 1
ATOM 686 C C . GLY A 1 104 ? -1.52202 29.98799 1.64042 1.000 22.79024 305 GLY A C 1
ATOM 687 O O . GLY A 1 104 ? -2.25766 29.88396 0.64963 1.000 23.98520 305 GLY A O 1
ATOM 688 N N . PHE A 1 105 ? -1.58652 29.15921 2.68406 1.000 22.13864 306 PHE A N 1
ATOM 689 C CA . PHE A 1 105 ? -2.46141 27.99402 2.64854 1.000 21.20730 306 PHE A CA 1
ATOM 690 C C . PHE A 1 105 ? -3.92156 28.38451 2.49377 1.000 20.74920 306 PHE A C 1
ATOM 691 O O . PHE A 1 105 ? -4.62772 27.83464 1.63979 1.000 21.70204 306 PHE A O 1
ATOM 699 N N . VAL A 1 106 ? -4.41745 29.31318 3.31521 1.000 21.00580 307 VAL A N 1
ATOM 700 C CA . VAL A 1 106 ? -5.83239 29.66485 3.21454 1.000 23.25913 307 VAL A CA 1
ATOM 701 C C . VAL A 1 106 ? -6.19014 30.41735 1.94417 1.000 25.52527 307 VAL A C 1
ATOM 702 O O . VAL A 1 106 ? -7.37951 30.56135 1.65477 1.000 27.01163 307 VAL A O 1
ATOM 706 N N . ASN A 1 107 ? -5.21820 30.88999 1.16816 1.000 24.85720 308 ASN A N 1
ATOM 707 C CA . ASN A 1 107 ? -5.51589 31.52333 -0.11264 1.000 25.55427 308 ASN A CA 1
ATOM 708 C C . ASN A 1 107 ? -5.63698 30.53771 -1.25967 1.000 26.73913 308 ASN A C 1
ATOM 709 O O . ASN A 1 107 ? -6.02624 30.94602 -2.36307 1.000 29.73542 308 ASN A O 1
ATOM 714 N N . LEU A 1 108 ? -5.28845 29.26796 -1.04535 1.000 23.45365 309 LEU A N 1
ATOM 715 C CA . LEU A 1 108 ? -5.44674 28.25785 -2.06139 1.000 25.18538 309 LEU A CA 1
ATOM 716 C C . LEU A 1 108 ? -6.92169 27.98588 -2.28430 1.000 25.12649 309 LEU A C 1
ATOM 717 O O . LEU A 1 108 ? -7.75579 28.17029 -1.39841 1.000 25.49420 309 LEU A O 1
ATOM 722 N N . ASP A 1 109 ? -7.22498 27.47997 -3.47420 1.000 26.40366 310 ASP A N 1
ATOM 723 C CA . ASP A 1 109 ? -8.56245 26.95538 -3.73424 1.000 27.10356 310 ASP A CA 1
ATOM 724 C C . ASP A 1 109 ? -8.99907 26.02241 -2.59226 1.000 26.85472 310 ASP A C 1
ATOM 725 O O . ASP A 1 109 ? -8.24325 25.15969 -2.13966 1.000 24.99835 310 ASP A O 1
ATOM 730 N N . LEU A 1 110 ? -10.21899 26.21602 -2.10151 1.000 26.60348 311 LEU A N 1
ATOM 731 C CA . LEU A 1 110 ? -10.67889 25.49426 -0.91979 1.000 25.23046 311 LEU A CA 1
ATOM 732 C C . LEU A 1 110 ? -10.75875 23.99584 -1.16816 1.000 23.50883 311 LEU A C 1
ATOM 733 O O . LEU A 1 110 ? -10.46725 23.19035 -0.26939 1.000 23.55689 311 LEU A O 1
ATOM 738 N N . ASN A 1 111 ? -11.06206 23.59465 -2.40251 1.000 25.33113 312 ASN A N 1
ATOM 739 C CA . ASN A 1 111 ? -11.00740 22.17178 -2.72678 1.000 25.98282 312 ASN A CA 1
ATOM 740 C C . ASN A 1 111 ? -9.61909 21.61605 -2.49146 1.000 24.49134 312 ASN A C 1
ATOM 741 O O . ASN A 1 111 ? -9.47055 20.51696 -1.96571 1.000 23.27895 312 ASN A O 1
ATOM 746 N N . ASP A 1 112 ? -8.61378 22.37022 -2.90145 1.000 25.07736 313 ASP A N 1
ATOM 747 C CA . ASP A 1 112 ? -7.23237 21.94711 -2.70375 1.000 22.83125 313 ASP A CA 1
ATOM 748 C C . ASP A 1 112 ? -6.83285 21.94182 -1.22609 1.000 21.08955 313 ASP A C 1
ATOM 749 O O . ASP A 1 112 ? -6.08878 21.05664 -0.80732 1.000 20.00066 313 ASP A O 1
ATOM 754 N N . GLN A 1 113 ? -7.30866 22.89921 -0.41815 1.000 20.82723 314 GLN A N 1
ATOM 755 C CA . GLN A 1 113 ? -7.01753 22.83425 1.02124 1.000 19.81191 314 GLN A CA 1
ATOM 756 C C . GLN A 1 113 ? -7.54647 21.54219 1.61738 1.000 19.30159 314 GLN A C 1
ATOM 757 O O . GLN A 1 113 ? -6.85800 20.88519 2.41432 1.000 19.14427 314 GLN A O 1
ATOM 763 N N . VAL A 1 114 ? -8.76275 21.15106 1.22614 1.000 20.80573 315 VAL A N 1
ATOM 764 C CA . VAL A 1 114 ? -9.35230 19.93084 1.75287 1.000 20.88949 315 VAL A CA 1
ATOM 765 C C . VAL A 1 114 ? -8.58462 18.71866 1.25759 1.000 21.15266 315 VAL A C 1
ATOM 766 O O . VAL A 1 114 ? -8.29326 17.81044 2.02884 1.000 20.98188 315 VAL A O 1
ATOM 770 N N . THR A 1 115 ? -8.22742 18.69770 -0.03337 1.000 21.37675 316 THR A N 1
ATOM 771 C CA . THR A 1 115 ? -7.44667 17.57484 -0.57346 1.000 20.83259 316 THR A CA 1
ATOM 772 C C . THR A 1 115 ? -6.10331 17.41128 0.12905 1.000 19.32429 316 THR A C 1
ATOM 773 O O . THR A 1 115 ? -5.73607 16.29607 0.52274 1.000 19.19218 316 THR A O 1
ATOM 777 N N . LEU A 1 116 ? -5.40057 18.52886 0.34503 1.000 18.32044 317 LEU A N 1
ATOM 778 C CA . LEU A 1 116 ? -4.11037 18.43737 1.01507 1.000 17.56462 317 LEU A CA 1
ATOM 779 C C . LEU A 1 116 ? -4.27669 17.87370 2.41448 1.000 18.21043 317 LEU A C 1
ATOM 780 O O . LEU A 1 116 ? -3.51178 17.00872 2.83722 1.000 18.68783 317 LEU A O 1
ATOM 785 N N . LEU A 1 117 ? -5.27027 18.34772 3.16154 1.000 18.03761 318 LEU A N 1
ATOM 786 C CA . LEU A 1 117 ? -5.44081 17.86073 4.51975 1.000 18.75196 318 LEU A CA 1
ATOM 787 C C . LEU A 1 117 ? -5.95661 16.42162 4.56608 1.000 18.89623 318 LEU A C 1
ATOM 788 O O . LEU A 1 117 ? -5.52478 15.64126 5.42810 1.000 18.61647 318 LEU A O 1
ATOM 793 N N . LYS A 1 118 ? -6.84813 16.03064 3.64686 1.000 19.35921 319 LYS A N 1
ATOM 794 C CA . LYS A 1 118 ? -7.39985 14.68885 3.77094 1.000 20.84483 319 LYS A CA 1
ATOM 795 C C . LYS A 1 118 ? -6.33401 13.62329 3.52321 1.000 21.63902 319 LYS A C 1
ATOM 796 O O . LYS A 1 118 ? -6.38939 12.56352 4.14835 1.000 23.21855 319 LYS A O 1
ATOM 802 N N . TYR A 1 119 ? -5.33366 13.91403 2.68911 1.000 19.65497 320 TYR A N 1
ATOM 803 C CA . TYR A 1 119 ? -4.22344 12.97007 2.55736 1.000 20.90973 320 TYR A CA 1
ATOM 804 C C . TYR A 1 119 ? -3.18309 13.21927 3.63745 1.000 21.86463 320 TYR A C 1
ATOM 805 O O . TYR A 1 119 ? -2.61420 12.26811 4.20979 1.000 22.81392 320 TYR A O 1
ATOM 814 N N . GLY A 1 120 ? -2.89226 14.46188 3.97283 1.000 19.33854 321 GLY A N 1
ATOM 815 C CA . GLY A 1 120 ? -1.77454 14.71655 4.86510 1.000 18.50403 321 GLY A CA 1
ATOM 816 C C . GLY A 1 120 ? -2.02398 14.29959 6.30075 1.000 17.15645 321 GLY A C 1
ATOM 817 O O . GLY A 1 120 ? -1.06653 13.92686 7.00544 1.000 18.69122 321 GLY A O 1
ATOM 818 N N . VAL A 1 121 ? -3.28376 14.34604 6.77541 1.000 17.92165 322 VAL A N 1
ATOM 819 C CA . VAL A 1 121 ? -3.49862 14.12484 8.20501 1.000 18.46550 322 VAL A CA 1
ATOM 820 C C . VAL A 1 121 ? -2.99192 12.75659 8.64340 1.000 18.46176 322 VAL A C 1
ATOM 821 O O . VAL A 1 121 ? -2.44824 12.64566 9.74747 1.000 19.10966 322 VAL A O 1
ATOM 825 N N . HIS A 1 122 ? -3.18158 11.70812 7.82559 1.000 18.80086 323 HIS A N 1
ATOM 826 C CA . HIS A 1 122 ? -2.76024 10.38656 8.28214 1.000 18.72106 323 HIS A CA 1
ATOM 827 C C . HIS A 1 122 ? -1.24954 10.31990 8.44060 1.000 18.59629 323 HIS A C 1
ATOM 828 O O . HIS A 1 122 ? -0.74072 9.74249 9.41469 1.000 18.45776 323 HIS A O 1
ATOM 835 N N . GLU A 1 123 ? -0.52408 10.90782 7.49644 1.000 17.49159 324 GLU A N 1
ATOM 836 C CA . GLU A 1 123 ? 0.93444 10.91472 7.57373 1.000 17.40677 324 GLU A CA 1
ATOM 837 C C . GLU A 1 123 ? 1.39303 11.70435 8.78159 1.000 16.85038 324 GLU A C 1
ATOM 838 O O . GLU A 1 123 ? 2.36797 11.30632 9.45206 1.000 17.80660 324 GLU A O 1
ATOM 844 N N . ILE A 1 124 ? 0.70210 12.80218 9.11399 1.000 17.19266 325 ILE A N 1
ATOM 845 C CA . ILE A 1 124 ? 1.07319 13.63548 10.25761 1.000 17.13826 325 ILE A CA 1
ATOM 846 C C . ILE A 1 124 ? 0.77549 12.92349 11.56594 1.000 16.05104 325 ILE A C 1
ATOM 847 O O . ILE A 1 124 ? 1.58681 12.95766 12.51185 1.000 17.11183 325 ILE A O 1
ATOM 852 N N . ILE A 1 125 ? -0.35662 12.21643 11.62849 1.000 18.81088 326 ILE A N 1
ATOM 853 C CA . ILE A 1 125 ? -0.70711 11.47338 12.83773 1.000 17.99622 326 ILE A CA 1
ATOM 854 C C . ILE A 1 125 ? 0.34772 10.39709 13.10969 1.000 17.69300 326 ILE A C 1
ATOM 855 O O . ILE A 1 125 ? 0.76558 10.23422 14.25639 1.000 19.01585 326 ILE A O 1
ATOM 860 N N . TYR A 1 126 ? 0.81800 9.68083 12.07582 1.000 17.04166 327 TYR A N 1
ATOM 861 C CA . TYR A 1 126 ? 1.88581 8.69298 12.29903 1.000 17.36239 327 TYR A CA 1
ATOM 862 C C . TYR A 1 126 ? 3.20234 9.35359 12.70781 1.000 19.24546 327 TYR A C 1
ATOM 863 O O . TYR A 1 126 ? 3.92657 8.80940 13.54601 1.000 18.28752 327 TYR A O 1
ATOM 872 N N . THR A 1 127 ? 3.53912 10.51557 12.12962 1.000 17.45563 328 THR A N 1
ATOM 873 C CA . THR A 1 127 ? 4.74475 11.22958 12.51785 1.000 18.57736 328 THR A CA 1
ATOM 874 C C . THR A 1 127 ? 4.68445 11.55368 13.99600 1.000 17.09850 328 THR A C 1
ATOM 875 O O . THR A 1 127 ? 5.66511 11.37243 14.73011 1.000 18.63134 328 THR A O 1
ATOM 879 N N . MET A 1 128 ? 3.55459 12.06665 14.47514 1.000 17.29252 329 MET A N 1
ATOM 880 C CA . MET A 1 128 ? 3.41847 12.45348 15.86864 1.000 19.16661 329 MET A CA 1
ATOM 881 C C . MET A 1 128 ? 3.27670 11.24244 16.78573 1.000 19.27228 329 MET A C 1
ATOM 882 O O . MET A 1 128 ? 3.72283 11.29694 17.95279 1.000 21.23879 329 MET A O 1
ATOM 887 N N . LEU A 1 129 ? 2.72914 10.13086 16.27399 1.000 19.14341 330 LEU A N 1
ATOM 888 C CA . LEU A 1 129 ? 2.68908 8.91413 17.09065 1.000 20.26341 330 LEU A CA 1
ATOM 889 C C . LEU A 1 129 ? 4.10454 8.42799 17.40022 1.000 19.17838 330 LEU A C 1
ATOM 890 O O . LEU A 1 129 ? 4.36505 7.91029 18.50060 1.000 17.64369 330 LEU A O 1
ATOM 895 N N . ALA A 1 130 ? 5.04003 8.61469 16.46630 1.000 16.70515 331 ALA A N 1
ATOM 896 C CA . ALA A 1 130 ? 6.41743 8.23000 16.72973 1.000 16.74783 331 ALA A CA 1
ATOM 897 C C . ALA A 1 130 ? 6.96653 8.91924 17.96468 1.000 17.80798 331 ALA A C 1
ATOM 898 O O . ALA A 1 130 ? 7.77375 8.32112 18.68867 1.000 16.87781 331 ALA A O 1
ATOM 900 N N . SER A 1 131 ? 6.55685 10.17634 18.23423 1.000 17.00059 332 SER A N 1
ATOM 901 C CA . SER A 1 131 ? 7.05780 10.83476 19.43218 1.000 18.30530 332 SER A CA 1
ATOM 902 C C . SER A 1 131 ? 6.65565 10.09066 20.69176 1.000 18.83157 332 SER A C 1
ATOM 903 O O . SER A 1 131 ? 7.34295 10.19269 21.71212 1.000 21.17215 332 SER A O 1
ATOM 906 N N . LEU A 1 132 ? 5.52836 9.37153 20.65550 1.000 18.57947 333 LEU A N 1
ATOM 907 C CA . LEU A 1 132 ? 5.02608 8.62679 21.80931 1.000 19.54969 333 LEU A CA 1
ATOM 908 C C . LEU A 1 132 ? 5.66013 7.24288 21.94448 1.000 17.70797 333 LEU A C 1
ATOM 909 O O . LEU A 1 132 ? 5.33014 6.52733 22.89516 1.000 19.21221 333 LEU A O 1
ATOM 914 N N . MET A 1 133 ? 6.52295 6.85349 21.01710 1.000 17.42724 334 MET A N 1
ATOM 915 C CA . MET A 1 133 ? 7.03732 5.50146 20.91629 1.000 17.47498 334 MET A CA 1
ATOM 916 C C . MET A 1 133 ? 8.53442 5.47426 21.18573 1.000 17.65431 334 MET A C 1
ATOM 917 O O . MET A 1 133 ? 9.29615 6.38440 20.81556 1.000 18.43995 334 MET A O 1
ATOM 922 N N . ASN A 1 134 ? 8.97663 4.40673 21.83459 1.000 17.94941 335 ASN A N 1
ATOM 923 C CA . ASN A 1 134 ? 10.39361 4.04045 21.76728 1.000 18.53539 335 ASN A CA 1
ATOM 924 C C . ASN A 1 134 ? 10.47870 2.58375 21.33508 1.000 19.25292 335 ASN A C 1
ATOM 925 O O . ASN A 1 134 ? 9.46033 1.99883 20.98223 1.000 18.85899 335 ASN A O 1
ATOM 930 N N . LYS A 1 135 ? 11.67606 1.99537 21.31863 1.000 20.89088 336 LYS A N 1
ATOM 931 C CA . LYS A 1 135 ? 11.80826 0.59534 20.89661 1.000 20.59676 336 LYS A CA 1
ATOM 932 C C . LYS A 1 135 ? 11.02855 -0.37338 21.77583 1.000 19.58538 336 LYS A C 1
ATOM 933 O O . LYS A 1 135 ? 10.79251 -1.50386 21.32508 1.000 21.98573 336 LYS A O 1
ATOM 939 N N . ASP A 1 136 ? 10.65932 0.03796 23.00652 1.000 19.21331 337 ASP A N 1
ATOM 940 C CA . ASP A 1 136 ? 10.01125 -0.83206 23.99406 1.000 21.22676 337 ASP A CA 1
ATOM 941 C C . ASP A 1 136 ? 8.49390 -0.73812 23.96155 1.000 18.32378 337 ASP A C 1
ATOM 942 O O . ASP A 1 136 ? 7.82573 -1.65153 24.47084 1.000 18.98100 337 ASP A O 1
ATOM 947 N N . GLY A 1 137 ? 7.90032 0.33013 23.44612 1.000 17.86057 338 GLY A N 1
ATOM 948 C CA . GLY A 1 137 ? 6.45588 0.46883 23.57051 1.000 17.98924 338 GLY A CA 1
ATOM 949 C C . GLY A 1 137 ? 5.99726 1.88919 23.30830 1.000 18.48118 338 GLY A C 1
ATOM 950 O O . GLY A 1 137 ? 6.73411 2.71919 22.77575 1.000 18.76938 338 GLY A O 1
ATOM 951 N N . VAL A 1 138 ? 4.74640 2.13406 23.65415 1.000 17.91884 339 VAL A N 1
ATOM 952 C CA . VAL A 1 138 ? 4.07076 3.36624 23.26091 1.000 18.48213 339 VAL A CA 1
ATOM 953 C C . VAL A 1 138 ? 3.26908 3.92794 24.42752 1.000 19.73277 339 VAL A C 1
ATOM 954 O O . VAL A 1 138 ? 2.60007 3.19047 25.16539 1.000 21.05865 339 VAL A O 1
ATOM 958 N N . LEU A 1 139 ? 3.31008 5.24600 24.58904 1.000 20.77906 340 LEU A N 1
ATOM 959 C CA . LEU A 1 139 ? 2.48482 5.89425 25.60056 1.000 22.53756 340 LEU A CA 1
ATOM 960 C C . LEU A 1 139 ? 1.01172 5.86187 25.19415 1.000 24.93919 340 LEU A C 1
ATOM 961 O O . LEU A 1 139 ? 0.67473 6.03904 24.02482 1.000 26.26301 340 LEU A O 1
ATOM 966 N N . ILE A 1 140 ? 0.13130 5.62657 26.17306 1.000 27.43215 341 ILE A N 1
ATOM 967 C CA . ILE A 1 140 ? -1.31633 5.55325 25.97346 1.000 33.53465 341 ILE A CA 1
ATOM 968 C C . ILE A 1 140 ? -2.00456 6.24607 27.13987 1.000 37.38726 341 ILE A C 1
ATOM 969 O O . ILE A 1 140 ? -1.37481 6.63684 28.13085 1.000 36.41902 341 ILE A O 1
ATOM 974 N N . SER A 1 141 ? -3.33386 6.35537 27.02298 1.000 36.32676 342 SER A N 1
ATOM 975 C CA . SER A 1 141 ? -4.18290 6.97238 28.04793 1.000 42.00620 342 SER A CA 1
ATOM 976 C C . SER A 1 141 ? -3.60783 8.30911 28.48868 1.000 46.50422 342 SER A C 1
ATOM 977 O O . SER A 1 141 ? -3.37710 8.54889 29.67360 1.000 49.11479 342 SER A O 1
ATOM 980 N N . GLU A 1 142 ? -3.30604 9.15900 27.51142 1.000 42.64161 343 GLU A N 1
ATOM 981 C CA . GLU A 1 142 ? -2.80254 10.50163 27.79104 1.000 50.34313 343 GLU A CA 1
ATOM 982 C C . GLU A 1 142 ? -1.54652 10.47275 28.66616 1.000 53.55613 343 GLU A C 1
ATOM 983 O O . GLU A 1 142 ? -1.45195 11.17200 29.67549 1.000 58.05397 343 GLU A O 1
ATOM 989 N N . GLY A 1 143 ? -0.57332 9.64924 28.28073 1.000 46.12987 344 GLY A N 1
ATOM 990 C CA . GLY A 1 143 ? 0.67955 9.59636 29.00605 1.000 44.51556 344 GLY A CA 1
ATOM 991 C C . GLY A 1 143 ? 0.64704 8.84383 30.31491 1.000 49.19124 344 GLY A C 1
ATOM 992 O O . GLY A 1 143 ? 1.69614 8.70292 30.94552 1.000 54.57020 344 GLY A O 1
ATOM 993 N N . GLN A 1 144 ? -0.51542 8.35416 30.74204 1.000 42.11112 345 GLN A N 1
ATOM 994 C CA . GLN A 1 144 ? -0.68550 7.64749 32.00616 1.000 46.94985 345 GLN A CA 1
ATOM 995 C C . GLN A 1 144 ? -0.38620 6.16002 31.91437 1.000 45.26710 345 GLN A C 1
ATOM 996 O O . GLN A 1 144 ? -0.36189 5.48327 32.95118 1.000 46.84233 345 GLN A O 1
ATOM 1002 N N . GLY A 1 145 ? -0.20647 5.62680 30.70435 1.000 37.77964 346 GLY A N 1
ATOM 1003 C CA . GLY A 1 145 ? 0.10411 4.22588 30.53740 1.000 35.99814 346 GLY A CA 1
ATOM 1004 C C . GLY A 1 145 ? 1.17697 4.05942 29.48043 1.000 29.98661 346 GLY A C 1
ATOM 1005 O O . GLY A 1 145 ? 1.44399 4.95539 28.67597 1.000 30.50743 346 GLY A O 1
ATOM 1006 N N . PHE A 1 146 ? 1.82343 2.90521 29.52490 1.000 25.80320 347 PHE A N 1
ATOM 1007 C CA . PHE A 1 146 ? 2.82543 2.56183 28.53280 1.000 26.05313 347 PHE A CA 1
ATOM 1008 C C . PHE A 1 146 ? 2.54268 1.12765 28.12731 1.000 24.04160 347 PHE A C 1
ATOM 1009 O O . PHE A 1 146 ? 2.61546 0.22143 28.97204 1.000 26.40417 347 PHE A O 1
ATOM 1017 N N . MET A 1 147 ? 2.23593 0.92351 26.86293 1.000 22.61684 348 MET A N 1
ATOM 1018 C CA . MET A 1 147 ? 1.89414 -0.39945 26.35389 1.000 22.67143 348 MET A CA 1
ATOM 1019 C C . MET A 1 147 ? 3.07728 -0.97235 25.60055 1.000 20.69376 348 MET A C 1
ATOM 1020 O O . MET A 1 147 ? 3.59050 -0.31580 24.68686 1.000 19.34768 348 MET A O 1
ATOM 1025 N N . THR A 1 148 ? 3.57156 -2.15045 25.99711 1.000 20.83067 349 THR A N 1
ATOM 1026 C CA . THR A 1 148 ? 4.80642 -2.61569 25.34187 1.000 19.69763 349 THR A CA 1
ATOM 1027 C C . THR A 1 148 ? 4.59465 -3.11501 23.91541 1.000 18.28503 349 THR A C 1
ATOM 1028 O O . THR A 1 148 ? 3.53437 -3.66395 23.54457 1.000 18.57575 349 THR A O 1
ATOM 1032 N N . ARG A 1 149 ? 5.64228 -2.91493 23.13144 1.000 16.86548 350 ARG A N 1
ATOM 1033 C CA . ARG A 1 149 ? 5.70315 -3.34067 21.74444 1.000 16.36222 350 ARG A CA 1
ATOM 1034 C C . ARG A 1 149 ? 5.56802 -4.84275 21.62333 1.000 19.648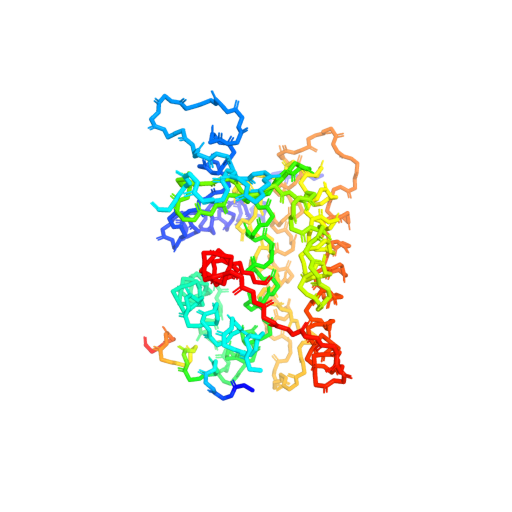07 350 ARG A C 1
ATOM 1035 O O . ARG A 1 149 ? 4.82481 -5.33283 20.76915 1.000 18.39693 350 ARG A O 1
ATOM 1043 N N . GLU A 1 150 ? 6.30148 -5.60482 22.43971 1.000 18.88696 351 GLU A N 1
ATOM 1044 C CA . GLU A 1 150 ? 6.25120 -7.04701 22.28563 1.000 17.75632 351 GLU A CA 1
ATOM 1045 C C . GLU A 1 150 ? 4.92655 -7.61454 22.76774 1.000 19.84887 351 GLU A C 1
ATOM 1046 O O . GLU A 1 150 ? 4.45308 -8.60925 22.21209 1.000 20.29771 351 GLU A O 1
ATOM 1052 N N . PHE A 1 151 ? 4.27506 -6.99120 23.76410 1.000 18.26095 352 PHE A N 1
ATOM 1053 C CA . PHE A 1 151 ? 2.93211 -7.44516 24.14900 1.000 19.25858 352 PHE A CA 1
ATOM 1054 C C . PHE A 1 151 ? 1.94224 -7.22034 23.00279 1.000 19.22591 352 PHE A C 1
ATOM 1055 O O . PHE A 1 151 ? 1.19634 -8.13267 22.63750 1.000 19.73958 352 PHE A O 1
ATOM 1063 N N . LEU A 1 152 ? 1.94073 -6.03193 22.39982 1.000 18.29436 353 LEU A N 1
ATOM 1064 C CA . LEU A 1 152 ? 1.10510 -5.82696 21.20633 1.000 19.00653 353 LEU A CA 1
ATOM 1065 C C . LEU A 1 152 ? 1.39349 -6.88199 20.12488 1.000 20.27996 353 LEU A C 1
ATOM 1066 O O . LEU A 1 152 ? 0.47546 -7.48725 19.55732 1.000 20.69231 353 LEU A O 1
ATOM 1071 N N . LYS A 1 153 ? 2.66928 -7.13522 19.84340 1.000 18.93072 354 LYS A N 1
ATOM 1072 C CA . LYS A 1 153 ? 3.04005 -8.08152 18.79713 1.000 21.11389 354 LYS A CA 1
ATOM 1073 C C . LYS A 1 153 ? 2.56693 -9.50075 19.10424 1.000 23.22733 354 LYS A C 1
ATOM 1074 O O . LYS A 1 153 ? 2.31083 -10.27883 18.17589 1.000 25.01326 354 LYS A O 1
ATOM 1080 N N . SER A 1 154 ? 2.44404 -9.87375 20.39798 1.000 21.46991 355 SER A N 1
ATOM 1081 C CA . SER A 1 154 ? 2.06205 -11.21012 20.82230 1.000 22.91559 355 SER A CA 1
ATOM 1082 C C . SER A 1 154 ? 0.57526 -11.51312 20.65950 1.000 22.55832 355 SER A C 1
ATOM 1083 O O . SER A 1 154 ? 0.19627 -12.68249 20.75343 1.000 27.09029 355 SER A O 1
ATOM 1086 N N . LEU A 1 155 ? -0.24842 -10.48658 20.42912 1.000 22.49998 356 LEU A N 1
ATOM 1087 C CA . LEU A 1 155 ? -1.68933 -10.70852 20.41187 1.000 22.89476 356 LEU A CA 1
ATOM 1088 C C . LEU A 1 155 ? -2.10349 -11.47090 19.16386 1.000 25.46264 356 LEU A C 1
ATOM 1089 O O . LEU A 1 155 ? -1.42140 -11.44834 18.13037 1.000 28.35832 356 LEU A O 1
ATOM 1094 N N . ARG A 1 156 ? -3.23607 -12.17446 19.28646 1.000 30.27614 357 ARG A N 1
ATOM 1095 C CA . ARG A 1 156 ? -3.68060 -13.06771 18.22831 1.000 32.69576 357 ARG A CA 1
ATOM 1096 C C . ARG A 1 156 ? -3.91123 -12.29144 16.93972 1.000 30.88673 357 ARG A C 1
ATOM 1097 O O . ARG A 1 156 ? -4.15721 -11.08407 16.94197 1.000 29.61859 357 ARG A O 1
ATOM 1105 N N . LYS A 1 157 ? -3.78711 -12.99313 15.82373 1.000 33.35184 358 LYS A N 1
ATOM 1106 C CA . LYS A 1 157 ? -4.01501 -12.36469 14.54521 1.000 37.91930 358 LYS A CA 1
ATOM 1107 C C . LYS A 1 157 ? -5.47625 -11.94635 14.46838 1.000 34.58764 358 LYS A C 1
ATOM 1108 O O . LYS A 1 157 ? -6.36034 -12.66933 14.96381 1.000 38.75760 358 LYS A O 1
ATOM 1114 N N . PRO A 1 158 ? -5.77071 -10.81547 13.82852 1.000 33.46473 359 PRO A N 1
ATOM 1115 C CA . PRO A 1 158 ? -4.85501 -9.94665 13.06610 1.000 34.78891 359 PRO A CA 1
ATOM 1116 C C . PRO A 1 158 ? -4.23615 -8.84087 13.92316 1.000 29.20390 359 PRO A C 1
ATOM 1117 O O . PRO A 1 158 ? -3.38560 -8.10630 13.46332 1.000 29.32279 359 PRO A O 1
ATOM 1121 N N . PHE A 1 159 ? -4.66740 -8.76367 15.18136 1.000 28.15524 360 PHE A N 1
ATOM 1122 C CA . PHE A 1 159 ? -4.28546 -7.64523 16.05040 1.000 25.95515 360 PHE A CA 1
ATOM 1123 C C . PHE A 1 159 ? -2.78069 -7.53244 16.23002 1.000 25.11499 360 PHE A C 1
ATOM 1124 O O . PHE A 1 159 ? -2.24494 -6.42056 16.20826 1.000 22.89102 360 PHE A O 1
ATOM 1132 N N . GLY A 1 160 ? -2.08652 -8.65875 16.42150 1.000 25.43278 361 GLY A N 1
ATOM 1133 C CA . GLY A 1 160 ? -0.65210 -8.60035 16.68741 1.000 24.43104 361 GLY A CA 1
ATOM 1134 C C . GLY A 1 160 ? 0.17888 -8.01419 15.56594 1.000 24.18597 361 GLY A C 1
ATOM 1135 O O . GLY A 1 160 ? 1.34272 -7.63483 15.79384 1.000 24.74058 361 GLY A O 1
ATOM 1136 N N . ASP A 1 161 ? -0.37242 -7.91806 14.36044 1.000 25.47525 362 ASP A N 1
ATOM 1137 C CA . ASP A 1 161 ? 0.31759 -7.29410 13.23935 1.000 27.85351 362 ASP A CA 1
ATOM 1138 C C . ASP A 1 161 ? -0.01532 -5.81230 13.04736 1.000 25.75932 362 ASP A C 1
ATOM 1139 O O . ASP A 1 161 ? 0.59668 -5.16681 12.19005 1.000 27.81188 362 ASP A O 1
ATOM 1144 N N . PHE A 1 162 ? -0.96956 -5.25415 13.80373 1.000 22.69666 363 PHE A N 1
ATOM 1145 C CA . PHE A 1 162 ? -1.41771 -3.88290 13.53887 1.000 24.07633 363 PHE A CA 1
ATOM 1146 C C . PHE A 1 162 ? -0.30216 -2.87369 13.76779 1.000 22.42077 363 PHE A C 1
ATOM 1147 O O . PHE A 1 162 ? -0.10193 -1.96718 12.94674 1.000 24.72836 363 PHE A O 1
ATOM 1155 N N . MET A 1 163 ? 0.39287 -2.96711 14.90091 1.000 20.07661 364 MET A N 1
ATOM 1156 C CA . MET A 1 163 ? 1.25359 -1.85473 15.28736 1.000 18.73077 364 MET A CA 1
ATOM 1157 C C . MET A 1 163 ? 2.72873 -2.05711 14.97057 1.000 19.24131 364 MET A C 1
ATOM 1158 O O . MET A 1 163 ? 3.46494 -1.06295 14.90719 1.000 19.02181 364 MET A O 1
ATOM 1163 N N . GLU A 1 164 ? 3.20016 -3.27954 14.79170 1.000 20.16101 365 GLU A N 1
ATOM 1164 C CA . GLU A 1 164 ? 4.63394 -3.48239 14.60325 1.000 20.41736 365 GLU A CA 1
ATOM 1165 C C . GLU A 1 164 ? 5.24184 -2.67075 13.45178 1.000 21.74622 365 GLU A C 1
ATOM 1166 O O . GLU A 1 164 ? 6.33303 -2.11049 13.64974 1.000 20.67685 365 GLU A O 1
ATOM 1172 N N . PRO A 1 165 ? 4.61203 -2.52143 12.28419 1.000 21.56081 366 PRO A N 1
ATOM 1173 C CA . PRO A 1 165 ? 5.21618 -1.66855 11.24572 1.000 23.67183 366 PRO A CA 1
ATOM 1174 C C . PRO A 1 165 ? 5.36405 -0.23502 11.67575 1.000 21.11577 366 PRO A C 1
ATOM 1175 O O . PRO A 1 165 ? 6.31945 0.43435 11.25190 1.000 21.08609 366 PRO A O 1
ATOM 1179 N N . LYS A 1 166 ? 4.48095 0.25570 12.56252 1.000 19.49007 367 LYS A N 1
ATOM 1180 C CA . LYS A 1 166 ? 4.60533 1.61802 13.05294 1.000 18.36998 367 LYS A CA 1
ATOM 1181 C C . LYS A 1 166 ? 5.77588 1.73495 14.00081 1.000 18.79059 367 LYS A C 1
ATOM 1182 O O . LYS A 1 166 ? 6.47323 2.75643 13.99262 1.000 18.02891 367 LYS A O 1
ATOM 1188 N N . PHE A 1 167 ? 6.00675 0.72922 14.85355 1.000 17.45593 368 PHE A N 1
ATOM 1189 C CA . PHE A 1 167 ? 7.19899 0.73840 15.70210 1.000 17.48540 368 PHE A CA 1
ATOM 1190 C C . PHE A 1 167 ? 8.46241 0.66443 14.87130 1.000 17.89989 368 PHE A C 1
ATOM 1191 O O . PHE A 1 167 ? 9.44707 1.35551 15.18698 1.000 18.62257 368 PHE A O 1
ATOM 1199 N N . GLU A 1 168 ? 8.46115 -0.12661 13.79208 1.000 18.65829 369 GLU A N 1
ATOM 1200 C CA . GLU A 1 168 ? 9.65615 -0.20749 12.96591 1.000 20.68048 369 GLU A CA 1
ATOM 1201 C C . GLU A 1 168 ? 9.96655 1.15120 12.36548 1.000 20.22745 369 GLU A C 1
ATOM 1202 O O . GLU A 1 168 ? 11.12559 1.58414 12.35251 1.000 20.63339 369 GLU A O 1
ATOM 1208 N N . PHE A 1 169 ? 8.94137 1.83462 11.86293 1.000 19.23074 370 PHE A N 1
ATOM 1209 C CA . PHE A 1 169 ? 9.10878 3.19493 11.37149 1.000 19.41560 370 PHE A CA 1
ATOM 1210 C C . PHE A 1 169 ? 9.58146 4.13190 12.46727 1.000 17.35912 370 PHE A C 1
ATOM 1211 O O . PHE A 1 169 ? 10.52695 4.91035 12.25423 1.000 17.77996 370 PHE A O 1
ATOM 1219 N N . ALA A 1 170 ? 8.93963 4.08877 13.63555 1.000 17.39196 371 ALA A N 1
ATOM 1220 C CA . ALA A 1 170 ? 9.24008 5.05411 14.68770 1.000 17.06965 371 ALA A CA 1
ATOM 1221 C C . ALA A 1 170 ? 10.68787 4.93871 15.15799 1.000 18.21657 371 ALA A C 1
ATOM 1222 O O . ALA A 1 170 ? 11.32412 5.95478 15.44808 1.000 17.98332 371 ALA A O 1
ATOM 1224 N N . VAL A 1 171 ? 11.21612 3.73057 15.26916 1.000 17.32016 372 VAL A N 1
ATOM 1225 C CA . VAL A 1 171 ? 12.60045 3.60249 15.69968 1.000 20.18100 372 VAL A CA 1
ATOM 1226 C C . VAL A 1 171 ? 13.52099 4.28970 14.69650 1.000 19.97317 372 VAL A C 1
ATOM 1227 O O . VAL A 1 171 ? 14.43596 5.03632 15.08233 1.000 21.56221 372 VAL A O 1
ATOM 1231 N N . LYS A 1 172 ? 13.27787 4.07513 13.40048 1.000 19.36334 373 LYS A N 1
ATOM 1232 C CA . LYS A 1 172 ? 14.13052 4.68275 12.37606 1.000 19.19541 373 LYS A CA 1
ATOM 1233 C C . LYS A 1 172 ? 13.93954 6.20342 12.32599 1.000 18.39032 373 LYS A C 1
ATOM 1234 O O . LYS A 1 172 ? 14.90801 6.95550 12.14531 1.000 20.44630 373 LYS A O 1
ATOM 1240 N N . PHE A 1 173 ? 12.68737 6.67544 12.50224 1.000 17.48183 374 PHE A N 1
ATOM 1241 C CA . PHE A 1 173 ? 12.41476 8.11005 12.46076 1.000 17.29575 374 PHE A CA 1
ATOM 1242 C C . PHE A 1 173 ? 12.96718 8.79820 13.69734 1.000 17.80589 374 PHE A C 1
ATOM 1243 O O . PHE A 1 173 ? 13.61410 9.84691 13.58667 1.000 16.61346 374 PHE A O 1
ATOM 1251 N N . ASN A 1 174 ? 12.82115 8.16449 14.86877 1.000 17.29143 375 ASN A N 1
ATOM 1252 C CA . ASN A 1 174 ? 13.31215 8.75763 16.11613 1.000 17.39826 375 ASN A CA 1
ATOM 1253 C C . ASN A 1 174 ? 14.83079 8.78846 16.14102 1.000 18.88860 375 ASN A C 1
ATOM 1254 O O . ASN A 1 174 ? 15.41967 9.61814 16.85183 1.000 20.50975 375 ASN A O 1
ATOM 1259 N N . ALA A 1 175 ? 15.49476 7.91029 15.36111 1.000 18.66186 376 ALA A N 1
ATOM 1260 C CA . ALA A 1 175 ? 16.94412 7.93518 15.29147 1.000 20.52147 376 ALA A CA 1
ATOM 1261 C C . ALA A 1 175 ? 17.46969 9.22543 14.66597 1.000 20.43653 376 ALA A C 1
ATOM 1262 O O . ALA A 1 175 ? 18.64377 9.57795 14.86880 1.000 23.11701 376 ALA A O 1
ATOM 1264 N N . LEU A 1 176 ? 16.62053 9.94995 13.93951 1.000 18.65752 377 LEU A N 1
ATOM 1265 C CA . LEU A 1 176 ? 17.02967 11.25113 13.39758 1.000 19.47696 377 LEU A CA 1
ATOM 1266 C C . LEU A 1 176 ? 17.10352 12.34897 14.46354 1.000 20.36215 377 LEU A C 1
ATOM 1267 O O . LEU A 1 176 ? 17.69804 13.39476 14.22345 1.000 21.91286 377 LEU A O 1
ATOM 1272 N N . GLU A 1 177 ? 16.55735 12.09881 15.66448 1.000 20.53458 378 GLU A N 1
ATOM 1273 C CA . GLU A 1 177 ? 16.67323 13.02151 16.79908 1.000 19.97309 378 GLU A CA 1
ATOM 1274 C C . GLU A 1 177 ? 16.07948 14.40386 16.49341 1.000 19.68146 378 GLU A C 1
ATOM 1275 O O . GLU A 1 177 ? 16.62042 15.43938 16.90131 1.000 20.02907 378 GLU A O 1
ATOM 1281 N N . LEU A 1 178 ? 14.96623 14.45667 15.78920 1.000 17.88615 379 LEU A N 1
ATOM 1282 C CA . LEU A 1 178 ? 14.34955 15.74239 15.50344 1.000 16.99306 379 LEU A CA 1
ATOM 1283 C C . LEU A 1 178 ? 13.73397 16.32004 16.76682 1.000 17.50695 379 LEU A C 1
ATOM 1284 O O . LEU A 1 178 ? 13.28204 15.58693 17.65134 1.000 19.81174 379 LEU A O 1
ATOM 1289 N N . ASP A 1 179 ? 13.68006 17.65117 16.83520 1.000 16.48021 380 ASP A N 1
ATOM 1290 C CA . ASP A 1 179 ? 12.93709 18.30077 17.92164 1.000 16.88173 380 ASP A CA 1
ATOM 1291 C C . ASP A 1 179 ? 11.65376 18.92299 17.38973 1.000 17.21820 380 ASP A C 1
ATOM 1292 O O . ASP A 1 179 ? 11.34868 18.84333 16.20352 1.000 16.40950 380 ASP A O 1
ATOM 1297 N N . ASP A 1 180 ? 10.90142 19.55547 18.29013 1.000 17.22224 381 ASP A N 1
ATOM 1298 C CA . ASP A 1 180 ? 9.63981 20.16232 17.88795 1.000 17.12399 381 ASP A CA 1
ATOM 1299 C C . ASP A 1 180 ? 9.83279 21.27779 16.87433 1.000 16.73785 381 ASP A C 1
ATOM 1300 O O . ASP A 1 180 ? 8.98218 21.43009 15.98403 1.000 18.15978 381 ASP A O 1
ATOM 1305 N N . SER A 1 181 ? 10.91975 22.04660 16.95814 1.000 17.81057 382 SER A N 1
ATOM 1306 C CA A SER A 1 181 ? 11.11837 23.07314 15.94556 0.503 17.47488 382 SER A CA 1
ATOM 1307 C CA B SER A 1 181 ? 11.21158 23.07598 15.95477 0.497 17.45948 382 SER A CA 1
ATOM 1308 C C . SER A 1 181 ? 11.38248 22.46438 14.57358 1.000 17.27860 382 SER A C 1
ATOM 1309 O O . SER A 1 181 ? 10.90751 23.01395 13.56406 1.000 18.83471 382 SER A O 1
ATOM 1314 N N . ASP A 1 182 ? 12.07616 21.32397 14.49851 1.000 16.30307 383 ASP A N 1
ATOM 1315 C CA . ASP A 1 182 ? 12.24359 20.62577 13.22400 1.000 16.23559 383 ASP A CA 1
ATOM 1316 C C . ASP A 1 182 ? 10.90613 20.08598 12.73533 1.000 15.19249 383 ASP A C 1
ATOM 1317 O O . ASP A 1 182 ? 10.57444 20.20340 11.54157 1.000 15.83831 383 ASP A O 1
ATOM 1322 N N . LEU A 1 183 ? 10.16236 19.42747 13.63336 1.000 16.15552 384 LEU A N 1
ATOM 1323 C CA . LEU A 1 183 ? 8.90798 18.77960 13.27159 1.000 16.37310 384 LEU A CA 1
ATOM 1324 C C . LEU A 1 183 ? 7.89017 19.78836 12.76741 1.000 16.45517 384 LEU A C 1
ATOM 1325 O O . LEU A 1 183 ? 7.11075 19.45914 11.84894 1.000 16.62739 384 LEU A O 1
ATOM 1330 N N . ALA A 1 184 ? 7.86573 21.01159 13.31973 1.000 16.45930 385 ALA A N 1
ATOM 1331 C CA . ALA A 1 184 ? 6.89028 21.98729 12.84167 1.000 15.83284 385 ALA A CA 1
ATOM 1332 C C . ALA A 1 184 ? 7.06962 22.21797 11.34958 1.000 16.59659 385 ALA A C 1
ATOM 1333 O O . ALA A 1 184 ? 6.07962 22.25890 10.57329 1.000 17.74468 385 ALA A O 1
ATOM 1335 N N . ILE A 1 185 ? 8.31500 22.32936 10.89119 1.000 14.88737 386 ILE A N 1
ATOM 1336 C CA . ILE A 1 185 ? 8.50980 22.60131 9.47120 1.000 14.84727 386 ILE A CA 1
ATOM 1337 C C . ILE A 1 185 ? 8.23755 21.35180 8.66256 1.000 14.90870 386 ILE A C 1
ATOM 1338 O O . ILE A 1 185 ? 7.62395 21.41794 7.57128 1.000 15.76904 386 ILE A O 1
ATOM 1343 N N . PHE A 1 186 ? 8.68226 20.18114 9.14497 1.000 14.46639 387 PHE A N 1
ATOM 1344 C CA . PHE A 1 186 ? 8.44244 18.94164 8.42076 1.000 13.95963 387 PHE A CA 1
ATOM 1345 C C . PHE A 1 186 ? 6.94487 18.69627 8.20687 1.000 15.25080 387 PHE A C 1
ATOM 1346 O O . PHE A 1 186 ? 6.53524 18.29607 7.10146 1.000 14.80409 387 PHE A O 1
ATOM 1354 N N . ILE A 1 187 ? 6.13654 18.90898 9.24618 1.000 15.51994 388 ILE A N 1
ATOM 1355 C CA . ILE A 1 187 ? 4.68998 18.70978 9.09871 1.000 15.39003 388 ILE A CA 1
ATOM 1356 C C . ILE A 1 187 ? 4.10579 19.65804 8.05993 1.000 15.65085 388 ILE A C 1
ATOM 1357 O O . ILE A 1 187 ? 3.23477 19.25838 7.26367 1.000 16.26257 388 ILE A O 1
ATOM 1362 N N . ALA A 1 188 ? 4.56637 20.90627 8.02927 1.000 15.22527 389 ALA A N 1
ATOM 1363 C CA . ALA A 1 188 ? 4.11484 21.83823 6.99527 1.000 14.91386 389 ALA A CA 1
ATOM 1364 C C . ALA A 1 188 ? 4.48766 21.35593 5.59868 1.000 16.15764 389 ALA A C 1
ATOM 1365 O O . ALA A 1 188 ? 3.67252 21.45695 4.66246 1.000 15.91084 389 ALA A O 1
ATOM 1367 N N . VAL A 1 189 ? 5.69563 20.79402 5.42202 1.000 14.84924 390 VAL A N 1
ATOM 1368 C CA . VAL A 1 189 ? 6.12842 20.22450 4.14770 1.000 15.02288 390 VAL A CA 1
ATOM 1369 C C . VAL A 1 189 ? 5.19382 19.09237 3.74510 1.000 15.66433 390 VAL A C 1
ATOM 1370 O O . VAL A 1 189 ? 4.76586 19.00612 2.57931 1.000 17.17376 390 VAL A O 1
ATOM 1374 N N . ILE A 1 190 ? 4.81071 18.22721 4.68819 1.000 15.89942 391 ILE A N 1
ATOM 1375 C CA . ILE A 1 190 ? 3.86437 17.14333 4.35775 1.000 16.72302 391 ILE A CA 1
ATOM 1376 C C . ILE A 1 190 ? 2.54750 17.71411 3.82607 1.000 16.26770 391 ILE A C 1
ATOM 1377 O O . ILE A 1 190 ? 1.99764 17.21980 2.83507 1.000 17.12455 391 ILE A O 1
ATOM 1382 N N . ILE A 1 191 ? 2.02005 18.72206 4.50166 1.000 15.82542 392 ILE A N 1
ATOM 1383 C CA . ILE A 1 191 ? 0.71937 19.25104 4.10587 1.000 17.69554 392 ILE A CA 1
ATOM 1384 C C . ILE A 1 191 ? 0.78350 19.81541 2.69799 1.000 17.74290 392 ILE A C 1
ATOM 1385 O O . ILE A 1 191 ? -0.13256 19.59891 1.88899 1.000 18.04068 392 ILE A O 1
ATOM 1390 N N . LEU A 1 192 ? 1.83146 20.56124 2.35412 1.000 17.09450 393 LEU A N 1
ATOM 1391 C CA . LEU A 1 192 ? 1.93200 21.22283 1.04819 1.000 17.84963 393 LEU A CA 1
ATOM 1392 C C . LEU A 1 192 ? 2.52085 20.30860 -0.02936 1.000 18.91518 393 LEU A C 1
ATOM 1393 O O . LEU A 1 192 ? 3.42320 20.68911 -0.74957 1.000 21.86274 393 LEU A O 1
ATOM 1398 N N . SER A 1 193 ? 1.99297 19.10108 -0.14360 1.000 21.84331 394 SER A N 1
ATOM 1399 C CA . SER A 1 193 ? 2.45998 18.11073 -1.12800 1.000 21.45237 394 SER A CA 1
ATOM 1400 C C . SER A 1 193 ? 1.69388 18.28971 -2.43822 1.000 24.33311 394 SER A C 1
ATOM 1401 O O . SER A 1 193 ? 0.49475 17.97364 -2.53399 1.000 23.58265 394 SER A O 1
ATOM 1404 N N . GLY A 1 194 ? 2.38977 18.75748 -3.48142 1.000 25.80966 395 GLY A N 1
ATOM 1405 C CA . GLY A 1 194 ? 1.76303 18.88471 -4.79647 1.000 28.51447 395 GLY A CA 1
ATOM 1406 C C . GLY A 1 194 ? 1.43480 17.57186 -5.48958 1.000 25.35572 395 GLY A C 1
ATOM 1407 O O . GLY A 1 194 ? 0.75094 17.62335 -6.52254 1.000 30.26826 395 GLY A O 1
ATOM 1408 N N . ASP A 1 195 ? 1.84060 16.40905 -4.93875 1.000 26.16308 396 ASP A N 1
ATOM 1409 C CA . ASP A 1 195 ? 1.56336 15.10901 -5.55102 1.000 31.71712 396 ASP A CA 1
ATOM 1410 C C . ASP A 1 195 ? 0.19679 14.52734 -5.22704 1.000 27.61292 396 ASP A C 1
ATOM 1411 O O . ASP A 1 195 ? -0.12204 13.46708 -5.75964 1.000 28.66751 396 ASP A O 1
ATOM 1416 N N . ARG A 1 196 ? -0.59633 15.15689 -4.35550 1.000 24.01532 397 ARG A N 1
ATOM 1417 C CA . ARG A 1 196 ? -1.83633 14.52126 -3.94789 1.000 24.74608 397 ARG A CA 1
ATOM 1418 C C . ARG A 1 196 ? -2.77781 14.39304 -5.14095 1.000 26.16872 397 ARG A C 1
ATOM 1419 O O . ARG A 1 196 ? -2.88030 15.31855 -5.95697 1.000 27.39334 397 ARG A O 1
ATOM 1427 N N . PRO A 1 197 ? -3.49648 13.28836 -5.24273 1.000 28.59420 398 PRO A N 1
ATOM 1428 C CA . PRO A 1 197 ? -4.43543 13.12135 -6.34594 1.000 28.34348 398 PRO A CA 1
ATOM 1429 C C . PRO A 1 197 ? -5.55569 14.13761 -6.25308 1.000 29.83975 398 PRO A C 1
ATOM 1430 O O . PRO A 1 197 ? -6.01203 14.50196 -5.16728 1.000 29.24375 398 PRO A O 1
ATOM 1434 N N . GLY A 1 198 ? -6.00176 14.59758 -7.40642 1.000 29.62973 399 GLY A N 1
ATOM 1435 C CA . GLY A 1 198 ? -7.17453 15.43801 -7.43731 1.000 31.46468 399 GLY A CA 1
ATOM 1436 C C . GLY A 1 198 ? -6.93431 16.90975 -7.18425 1.000 28.45743 399 GLY A C 1
ATOM 1437 O O . GLY A 1 198 ? -7.90707 17.67362 -7.14672 1.000 31.42190 399 GLY A O 1
ATOM 1438 N N . LEU A 1 199 ? -5.68491 17.33682 -7.02060 1.000 27.79007 400 LEU A N 1
ATOM 1439 C CA . LEU A 1 199 ? -5.40532 18.75811 -6.85930 1.000 27.20442 400 LEU A CA 1
ATOM 1440 C C . LEU A 1 199 ? -5.69358 19.50465 -8.15059 1.000 28.47921 400 LEU A C 1
ATOM 1441 O O . LEU A 1 199 ? -5.37808 19.03862 -9.25324 1.000 31.94884 400 LEU A O 1
ATOM 1446 N N . LEU A 1 200 ? -6.31190 20.67427 -8.00661 1.000 29.53019 401 LEU A N 1
ATOM 1447 C CA . LEU A 1 200 ? -6.69119 21.49324 -9.14532 1.000 31.84585 401 LEU A CA 1
ATOM 1448 C C . LEU A 1 200 ? -5.56700 22.40417 -9.61319 1.000 30.80300 401 LEU A C 1
ATOM 1449 O O . LEU A 1 200 ? -5.37666 22.58777 -10.82630 1.000 34.71199 401 LEU A O 1
ATOM 1454 N N . ASN A 1 201 ? -4.84456 23.01079 -8.67358 1.000 29.23734 402 ASN A N 1
ATOM 1455 C CA . ASN A 1 201 ? -3.85735 24.05296 -8.96091 1.000 33.93174 402 ASN A CA 1
ATOM 1456 C C . ASN A 1 201 ? -2.55450 23.65579 -8.25573 1.000 27.61510 402 ASN A C 1
ATOM 1457 O O . ASN A 1 201 ? -2.32254 24.01489 -7.09679 1.000 28.35193 402 ASN A O 1
ATOM 1462 N N . VAL A 1 202 ? -1.69843 22.91912 -8.94900 1.000 30.96287 403 VAL A N 1
ATOM 1463 C CA . VAL A 1 202 ? -0.50912 22.36697 -8.31374 1.000 29.09598 403 VAL A CA 1
ATOM 1464 C C . VAL A 1 202 ? 0.56437 23.42928 -8.10916 1.000 27.69689 403 VAL A C 1
ATOM 1465 O O . VAL A 1 202 ? 1.24796 23.43645 -7.08066 1.000 25.48988 403 VAL A O 1
ATOM 1469 N N . LYS A 1 203 ? 0.71249 24.36030 -9.04822 1.000 29.91665 404 LYS A N 1
ATOM 1470 C CA . LYS A 1 203 ? 1.80251 25.33238 -8.94688 1.000 29.28412 404 LYS A CA 1
ATOM 1471 C C . LYS A 1 203 ? 1.78637 26.18236 -7.67493 1.000 31.00335 404 LYS A C 1
ATOM 1472 O O . LYS A 1 203 ? 2.84775 26.32704 -7.04138 1.000 27.93500 404 LYS A O 1
ATOM 1478 N N . PRO A 1 204 ? 0.67138 26.78109 -7.25190 1.000 27.96901 405 PRO A N 1
ATOM 1479 C CA . PRO A 1 204 ? 0.71105 27.56020 -6.00241 1.000 28.49977 405 PRO A CA 1
ATOM 1480 C C . PRO A 1 204 ? 1.03021 26.72148 -4.78620 1.000 25.03715 405 PRO A C 1
ATOM 1481 O O . PRO A 1 204 ? 1.59679 27.23752 -3.81061 1.000 25.94823 405 PRO A O 1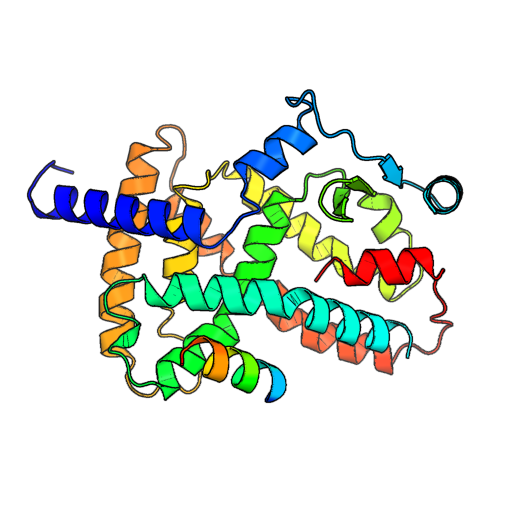
ATOM 1485 N N . ILE A 1 205 ? 0.69134 25.42823 -4.80986 1.000 24.16764 406 ILE A N 1
ATOM 1486 C CA . ILE A 1 205 ? 1.06234 24.53775 -3.71189 1.000 23.15401 406 ILE A CA 1
ATOM 1487 C C . ILE A 1 205 ? 2.56955 24.32298 -3.71183 1.000 22.51827 406 ILE A C 1
ATOM 1488 O O . ILE A 1 205 ? 3.22826 24.40570 -2.66944 1.000 20.08657 406 ILE A O 1
ATOM 1493 N N . GLU A 1 206 ? 3.12302 24.01956 -4.87712 1.000 22.73807 407 GLU A N 1
ATOM 1494 C CA . GLU A 1 206 ? 4.56180 23.78458 -4.95683 1.000 23.62338 407 GLU A CA 1
ATOM 1495 C C . GLU A 1 206 ? 5.34309 25.05418 -4.63422 1.000 23.31485 407 GLU A C 1
ATOM 1496 O O . GLU A 1 206 ? 6.41619 24.96889 -4.01843 1.000 23.14048 407 GLU A O 1
ATOM 1502 N N . ASP A 1 207 ? 4.78369 26.23295 -4.92419 1.000 25.13562 408 ASP A N 1
ATOM 1503 C CA . ASP A 1 207 ? 5.45366 27.48034 -4.55112 1.000 25.81894 408 ASP A CA 1
ATOM 1504 C C . ASP A 1 207 ? 5.60727 27.58367 -3.03952 1.000 25.01441 408 ASP A C 1
ATOM 1505 O O . ASP A 1 207 ? 6.66931 27.97388 -2.52914 1.000 25.87441 408 ASP A O 1
ATOM 1510 N N . ILE A 1 208 ? 4.54443 27.27346 -2.30085 1.000 21.53955 409 ILE A N 1
ATOM 1511 C CA . ILE A 1 208 ? 4.64351 27.28468 -0.85307 1.000 20.64477 409 ILE A CA 1
ATOM 1512 C C . ILE A 1 208 ? 5.58395 26.19331 -0.38961 1.000 19.17226 409 ILE A C 1
ATOM 1513 O O . ILE A 1 208 ? 6.41724 26.41586 0.49435 1.000 19.62084 409 ILE A O 1
ATOM 1518 N N . GLN A 1 209 ? 5.43985 24.97649 -0.92352 1.000 18.42335 410 GLN A N 1
ATOM 1519 C CA . GLN A 1 209 ? 6.31187 23.89793 -0.45933 1.000 18.71435 410 GLN A CA 1
ATOM 1520 C C . GLN A 1 209 ? 7.78104 24.20902 -0.68863 1.000 19.90451 410 GLN A C 1
ATOM 1521 O O . GLN A 1 209 ? 8.60591 23.85925 0.17001 1.000 18.57435 410 GLN A O 1
ATOM 1527 N N . ASP A 1 210 ? 8.11486 24.87014 -1.78885 1.000 21.04885 411 ASP A N 1
ATOM 1528 C CA . ASP A 1 210 ? 9.51502 25.22580 -2.04965 1.000 20.98575 411 ASP A CA 1
ATOM 1529 C C . ASP A 1 210 ? 10.04653 26.12700 -0.94640 1.000 22.95358 411 ASP A C 1
ATOM 1530 O O . ASP A 1 210 ? 11.15687 25.91658 -0.44526 1.000 22.30096 411 ASP A O 1
ATOM 1535 N N . ASN A 1 211 ? 9.24819 27.09973 -0.50743 1.000 21.10672 412 ASN A N 1
ATOM 1536 C CA . ASN A 1 211 ? 9.64516 27.95601 0.60249 1.000 22.48916 412 ASN A CA 1
ATOM 1537 C C . ASN A 1 211 ? 9.80192 27.14266 1.87913 1.000 19.07599 412 ASN A C 1
ATOM 1538 O O . ASN A 1 211 ? 10.76235 27.33583 2.64432 1.000 18.86681 412 ASN A O 1
ATOM 1543 N N . LEU A 1 212 ? 8.86142 26.24271 2.15237 1.000 16.83249 413 LEU A N 1
ATOM 1544 C CA . LEU A 1 212 ? 8.95429 25.41045 3.34801 1.000 16.16346 413 LEU A CA 1
ATOM 1545 C C . LEU A 1 212 ? 10.17473 24.50296 3.31698 1.000 16.54740 413 LEU A C 1
ATOM 1546 O O . LEU A 1 212 ? 10.83394 24.31469 4.34903 1.000 16.90949 413 LEU A O 1
ATOM 1551 N N . LEU A 1 213 ? 10.49032 23.94902 2.14646 1.000 16.44811 414 LEU A N 1
ATOM 1552 C CA . LEU A 1 213 ? 11.65887 23.07355 2.04005 1.000 15.48917 414 LEU A CA 1
ATOM 1553 C C . LEU A 1 213 ? 12.93352 23.87126 2.24409 1.000 18.08511 414 LEU A C 1
ATOM 1554 O O . LEU A 1 213 ? 13.85378 23.39373 2.90875 1.000 18.00667 414 LEU A O 1
ATOM 1559 N N . GLN A 1 214 ? 13.00379 25.09663 1.71918 1.000 18.10333 415 GLN A N 1
ATOM 1560 C CA . GLN A 1 214 ? 14.16145 25.94258 1.98645 1.000 18.10193 415 GLN A CA 1
ATOM 1561 C C . GLN A 1 214 ? 14.28074 26.19485 3.47622 1.000 18.19195 415 GLN A C 1
ATOM 1562 O O . GLN A 1 214 ? 15.38111 26.14145 4.04839 1.000 19.92843 415 GLN A O 1
ATOM 1568 N N . ALA A 1 215 ? 13.15884 26.46988 4.14712 1.000 17.46516 416 ALA A N 1
ATOM 1569 C CA . ALA A 1 215 ? 13.22653 26.71049 5.58000 1.000 17.31916 416 ALA A CA 1
ATOM 1570 C C . ALA A 1 215 ? 13.63927 25.46029 6.32637 1.000 16.68764 416 ALA A C 1
ATOM 1571 O O . ALA A 1 215 ? 14.36968 25.54680 7.32211 1.000 17.23497 416 ALA A O 1
ATOM 1573 N N . LEU A 1 216 ? 13.15952 24.30290 5.90375 1.000 15.64306 417 LEU A N 1
ATOM 1574 C CA . LEU A 1 216 ? 13.53154 23.05502 6.57814 1.000 15.86499 417 LEU A CA 1
ATOM 1575 C C . LEU A 1 216 ? 15.00949 22.74636 6.39719 1.000 16.43753 417 LEU A C 1
ATOM 1576 O O . LEU A 1 216 ? 15.69412 22.41436 7.37302 1.000 17.50735 417 LEU A O 1
ATOM 1581 N N . GLU A 1 217 ? 15.53461 22.91096 5.18610 1.000 16.74217 418 GLU A N 1
ATOM 1582 C CA . GLU A 1 217 ? 16.95560 22.64538 4.93136 1.000 19.17143 418 GLU A CA 1
ATOM 1583 C C . GLU A 1 217 ? 17.82737 23.53062 5.82273 1.000 20.26270 418 GLU A C 1
ATOM 1584 O O . GLU A 1 217 ? 18.76489 23.04905 6.47944 1.000 20.33917 418 GLU A O 1
ATOM 1590 N N . LEU A 1 218 ? 17.48546 24.81929 5.95310 1.000 17.96216 419 LEU A N 1
ATOM 1591 C CA . LEU A 1 218 ? 18.28782 25.70287 6.79532 1.000 18.34759 419 LEU A CA 1
ATOM 1592 C C . LEU A 1 218 ? 18.14233 25.33537 8.27093 1.000 16.34420 419 LEU A C 1
ATOM 1593 O O . LEU A 1 218 ? 19.14993 25.31341 9.00905 1.000 17.43601 419 LEU A O 1
ATOM 1598 N N . GLN A 1 219 ? 16.92669 25.04083 8.71997 1.000 16.96715 420 GLN A N 1
ATOM 1599 C CA . GLN A 1 219 ? 16.69721 24.61493 10.08633 1.000 15.85442 420 GLN A CA 1
ATOM 1600 C C . GLN A 1 219 ? 17.56774 23.41314 10.43616 1.000 16.39675 420 GLN A C 1
ATOM 1601 O O . GLN A 1 219 ? 18.17552 23.36341 11.51947 1.000 16.59823 420 GLN A O 1
ATOM 1607 N N . LEU A 1 220 ? 17.66134 22.42952 9.53713 1.000 16.29546 421 LEU A N 1
ATOM 1608 C CA . LEU A 1 220 ? 18.37270 21.19786 9.87459 1.000 15.88084 421 LEU A CA 1
ATOM 1609 C C . LEU A 1 220 ? 19.87136 21.42801 9.84930 1.000 18.99954 421 LEU A C 1
ATOM 1610 O O . LEU A 1 220 ? 20.60103 20.84459 10.67017 1.000 19.03528 421 LEU A O 1
ATOM 1615 N N . LYS A 1 221 ? 20.36960 22.31444 8.98320 1.000 17.47451 422 LYS A N 1
ATOM 1616 C CA . LYS A 1 221 ? 21.79319 22.68152 9.04182 1.000 20.94048 422 LYS A CA 1
ATOM 1617 C C . LYS A 1 221 ? 22.12771 23.37593 10.35124 1.000 19.80932 422 LYS A C 1
ATOM 1618 O O . LYS A 1 221 ? 23.16857 23.11254 10.96607 1.000 20.15795 422 LYS A O 1
ATOM 1624 N N . LEU A 1 222 ? 21.28487 24.30879 10.77815 1.000 19.59133 423 LEU A N 1
ATOM 1625 C CA . LEU A 1 222 ? 21.57764 25.06142 11.99741 1.000 20.12022 423 LEU A CA 1
ATOM 1626 C C . LEU A 1 222 ? 21.43571 24.18357 13.22805 1.000 20.11504 423 LEU A C 1
ATOM 1627 O O . LEU A 1 222 ? 22.13742 24.40999 14.23007 1.000 21.78258 423 LEU A O 1
ATOM 1632 N N . ASN A 1 223 ? 20.51961 23.23011 13.22449 1.000 17.50345 424 ASN A N 1
ATOM 1633 C CA . ASN A 1 223 ? 20.15888 22.50797 14.43469 1.000 17.73332 424 ASN A CA 1
ATOM 1634 C C . ASN A 1 223 ? 20.84393 21.15818 14.54824 1.000 18.42376 424 ASN A C 1
ATOM 1635 O O . ASN A 1 223 ? 20.89306 20.61247 15.64246 1.000 19.95544 424 ASN A O 1
ATOM 1640 N N . HIS A 1 224 ? 21.45750 20.63046 13.48411 1.000 18.33480 425 HIS A N 1
ATOM 1641 C CA . HIS A 1 224 ? 22.00654 19.26994 13.51061 1.000 17.52658 425 HIS A CA 1
ATOM 1642 C C . HIS A 1 224 ? 23.35832 19.23068 12.82552 1.000 21.02290 425 HIS A C 1
ATOM 1643 O O . HIS A 1 224 ? 23.52271 18.59186 11.77281 1.000 22.70917 425 HIS A O 1
ATOM 1650 N N . PRO A 1 225 ? 24.37111 19.82097 13.44072 1.000 19.62216 426 PRO A N 1
ATOM 1651 C CA . PRO A 1 225 ? 25.72677 19.81551 12.84135 1.000 21.42670 426 PRO A CA 1
ATOM 1652 C C . PRO A 1 225 ? 26.31927 18.43613 12.65753 1.000 25.18206 426 PRO A C 1
ATOM 1653 O O . PRO A 1 225 ? 27.21101 18.25352 11.81563 1.000 28.06547 426 PRO A O 1
ATOM 1657 N N . GLU A 1 226 ? 25.91555 17.47069 13.45302 1.000 24.81458 427 GLU A N 1
ATOM 1658 C CA . GLU A 1 226 ? 26.61803 16.19987 13.38637 1.000 31.01252 427 GLU A CA 1
ATOM 1659 C C . GLU A 1 226 ? 25.92845 15.22729 12.45230 1.000 29.37060 427 GLU A C 1
ATOM 1660 O O . GLU A 1 226 ? 26.42832 14.11390 12.24689 1.000 32.01622 427 GLU A O 1
ATOM 1666 N N . SER A 1 227 ? 24.87581 15.62760 11.81390 1.000 26.44649 428 SER A N 1
ATOM 1667 C CA A SER A 1 227 ? 24.11505 14.73823 10.95899 0.533 28.13082 428 SER A CA 1
ATOM 1668 C CA B SER A 1 227 ? 24.16006 14.70760 10.95710 0.467 28.17429 428 SER A CA 1
ATOM 1669 C C . SER A 1 227 ? 24.55609 14.94363 9.51513 1.000 35.90447 428 SER A C 1
ATOM 1670 O O . SER A 1 227 ? 24.74127 16.07810 9.07777 1.000 43.26630 428 SER A O 1
ATOM 1675 N N . SER A 1 228 ? 24.76749 13.86022 8.80130 1.000 31.06537 429 SER A N 1
ATOM 1676 C CA . SER A 1 228 ? 25.09705 13.96057 7.39318 1.000 32.05587 429 SER A CA 1
ATOM 1677 C C . SER A 1 228 ? 23.81247 13.72087 6.62197 1.000 30.24064 429 SER A C 1
ATOM 1678 O O . SER A 1 228 ? 23.09626 12.75048 6.90988 1.000 30.34172 429 SER A O 1
ATOM 1681 N N . GLN A 1 229 ? 23.47560 14.66082 5.73768 1.000 25.74167 430 GLN A N 1
ATOM 1682 C CA . GLN A 1 229 ? 22.37697 14.47352 4.79992 1.000 24.15707 430 GLN A CA 1
ATOM 1683 C C . GLN A 1 229 ? 21.06760 14.28820 5.54531 1.000 22.53873 430 GLN A C 1
ATOM 1684 O O . GLN A 1 229 ? 20.19107 13.54317 5.10339 1.000 22.84780 430 GLN A O 1
ATOM 1690 N N . LEU A 1 230 ? 20.89373 14.99044 6.67459 1.000 19.01018 431 LEU A N 1
ATOM 1691 C CA . LEU A 1 230 ? 19.66232 14.83940 7.43241 1.000 17.30243 431 LEU A CA 1
ATOM 1692 C C . LEU A 1 230 ? 18.45467 15.25286 6.61172 1.000 17.44570 431 LEU A C 1
ATOM 1693 O O . LEU A 1 230 ? 17.39274 14.62252 6.71983 1.000 16.95138 431 LEU A O 1
ATOM 1698 N N . PHE A 1 231 ? 18.54853 16.33707 5.84837 1.000 16.76684 432 PHE A N 1
ATOM 1699 C CA . PHE A 1 231 ? 17.42370 16.77962 5.01287 1.000 16.20254 432 PHE A CA 1
ATOM 1700 C C . PHE A 1 231 ? 16.96862 15.65216 4.08712 1.000 17.31969 432 PHE A C 1
ATOM 1701 O O . PHE A 1 231 ? 15.79056 15.27004 4.10731 1.000 16.74972 432 PHE A O 1
ATOM 1709 N N . ALA A 1 232 ? 17.89491 15.00899 3.37762 1.000 16.36581 433 ALA A N 1
ATOM 1710 C CA . ALA A 1 232 ? 17.51273 13.89764 2.50587 1.000 16.06537 433 ALA A CA 1
ATOM 1711 C C . ALA A 1 232 ? 16.99381 12.71466 3.29662 1.000 18.59795 433 ALA A C 1
ATOM 1712 O O . ALA A 1 232 ? 16.05453 12.02710 2.83694 1.000 20.02594 433 ALA A O 1
ATOM 1714 N N . LYS A 1 233 ? 17.59011 12.41636 4.45176 1.000 18.24164 434 LYS A N 1
ATOM 1715 C CA . LYS A 1 233 ? 17.12647 11.27218 5.23482 1.000 19.08848 434 LYS A CA 1
ATOM 1716 C C . LYS A 1 233 ? 15.71224 11.49558 5.73572 1.000 18.57543 434 LYS A C 1
ATOM 1717 O O . LYS A 1 233 ? 14.87272 10.57657 5.72018 1.000 18.78761 434 LYS A O 1
ATOM 1723 N N . LEU A 1 234 ? 15.40365 12.72085 6.14372 1.000 16.48774 435 LEU A N 1
ATOM 1724 C CA . LEU A 1 234 ? 14.08001 13.05812 6.61996 1.000 15.82045 435 LEU A CA 1
ATOM 1725 C C . LEU A 1 234 ? 13.08261 13.00506 5.47154 1.000 16.95289 435 LEU A C 1
ATOM 1726 O O . LEU A 1 234 ? 12.00540 12.40691 5.63089 1.000 16.95374 435 LEU A O 1
ATOM 1731 N N . LEU A 1 235 ? 13.41853 13.54554 4.28545 1.000 16.92167 436 LEU A N 1
ATOM 1732 C CA . LEU A 1 235 ? 12.47140 13.44378 3.17581 1.000 16.27520 436 LEU A CA 1
ATOM 1733 C C . LEU A 1 235 ? 12.22036 11.99565 2.79737 1.000 16.45484 436 LEU A C 1
ATOM 1734 O O . LEU A 1 235 ? 11.08304 11.62988 2.45032 1.000 17.60997 436 LEU A O 1
ATOM 1739 N N . GLN A 1 236 ? 13.23785 11.14144 2.90522 1.000 17.27918 437 GLN A N 1
ATOM 1740 C CA . GLN A 1 236 ? 13.05882 9.72396 2.58147 1.000 18.37056 437 GLN A CA 1
ATOM 1741 C C . GLN A 1 236 ? 12.12220 9.04366 3.56189 1.000 22.11305 437 GLN A C 1
ATOM 1742 O O . GLN A 1 236 ? 11.44751 8.08808 3.18827 1.000 23.42328 437 GLN A O 1
ATOM 1748 N N . LYS A 1 237 ? 11.99361 9.53678 4.78966 1.000 21.21324 438 LYS A N 1
ATOM 1749 C CA . LYS A 1 237 ? 11.04351 8.96678 5.74925 1.000 21.65504 438 LYS A CA 1
ATOM 1750 C C . LYS A 1 237 ? 9.61955 9.10204 5.26894 1.000 22.03704 438 LYS A C 1
ATOM 1751 O O . LYS A 1 237 ? 8.73535 8.34289 5.73452 1.000 23.65092 438 LYS A O 1
ATOM 1757 N N . MET A 1 238 ? 9.33259 10.06764 4.38466 1.000 19.34568 439 MET A N 1
ATOM 1758 C CA . MET A 1 238 ? 7.99435 10.17821 3.82376 1.000 20.72712 439 MET A CA 1
ATOM 1759 C C . MET A 1 238 ? 7.60133 8.90832 3.09436 1.000 19.17692 439 MET A C 1
ATOM 1760 O O . MET A 1 238 ? 6.40238 8.58709 3.04033 1.000 21.23977 439 MET A O 1
ATOM 1765 N N . THR A 1 239 ? 8.57327 8.14749 2.54621 1.000 21.42381 440 THR A N 1
ATOM 1766 C CA A THR A 1 239 ? 8.25910 6.86748 1.87646 0.575 21.19480 440 THR A CA 1
ATOM 1767 C CA B THR A 1 239 ? 8.22310 6.91970 1.87054 0.425 21.21990 440 THR A CA 1
ATOM 1768 C C . THR A 1 239 ? 7.67455 5.89482 2.86145 1.000 20.19340 440 THR A C 1
ATOM 1769 O O . THR A 1 239 ? 6.68407 5.22474 2.58015 1.000 19.89772 440 THR A O 1
ATOM 1776 N N . ASP A 1 240 ? 8.26600 5.81352 4.05142 1.000 23.85673 441 ASP A N 1
ATOM 1777 C CA . ASP A 1 240 ? 7.77510 4.89488 5.06723 1.000 24.60711 441 ASP A CA 1
ATOM 1778 C C . ASP A 1 240 ? 6.42153 5.31224 5.59244 1.000 19.66970 441 ASP A C 1
ATOM 1779 O O . ASP A 1 240 ? 5.57094 4.45718 5.82308 1.000 20.26049 441 ASP A O 1
ATOM 1784 N N . LEU A 1 241 ? 6.21379 6.61438 5.81367 1.000 19.36614 442 LEU A N 1
ATOM 1785 C CA . LEU A 1 241 ? 4.88689 7.11013 6.20897 1.000 18.56553 442 LEU A CA 1
ATOM 1786 C C . LEU A 1 241 ? 3.84273 6.70703 5.17387 1.000 19.25270 442 LEU A C 1
ATOM 1787 O O . LEU A 1 241 ? 2.76973 6.20389 5.51840 1.000 21.03776 442 LEU A O 1
ATOM 1792 N N . ARG A 1 242 ? 4.15770 6.92701 3.88178 1.000 20.05078 443 ARG A N 1
ATOM 1793 C CA . ARG A 1 242 ? 3.21243 6.60180 2.82323 1.000 19.14382 443 ARG A CA 1
ATOM 1794 C C . ARG A 1 242 ? 2.92976 5.11614 2.80867 1.000 18.27234 443 ARG A C 1
ATOM 1795 O O . ARG A 1 242 ? 1.79527 4.69895 2.57073 1.000 20.35346 443 ARG A O 1
ATOM 1803 N N . GLN A 1 243 ? 3.96278 4.28395 2.97109 1.000 20.35793 444 GLN A N 1
ATOM 1804 C CA . GLN A 1 243 ? 3.71823 2.85600 2.98815 1.000 19.02596 444 GLN A CA 1
ATOM 1805 C C . GLN A 1 243 ? 2.72654 2.47232 4.09017 1.000 18.09116 444 GLN A C 1
ATOM 1806 O O . GLN A 1 243 ? 1.81465 1.69899 3.83044 1.000 19.14566 444 GLN A O 1
ATOM 1812 N N . ILE A 1 244 ? 2.92342 2.98272 5.30667 1.000 19.49955 445 ILE A N 1
ATOM 1813 C CA . ILE A 1 244 ? 2.03078 2.64111 6.41448 1.000 19.35259 445 ILE A CA 1
ATOM 1814 C C . ILE A 1 244 ? 0.59042 3.05921 6.11206 1.000 19.31526 445 ILE A C 1
ATOM 1815 O O . ILE A 1 244 ? -0.36875 2.29340 6.31664 1.000 21.22005 445 ILE A O 1
ATOM 1820 N N . VAL A 1 245 ? 0.40648 4.27335 5.59329 1.000 19.31955 446 VAL A N 1
ATOM 1821 C CA . VAL A 1 245 ? -0.94040 4.72045 5.23396 1.000 20.05773 446 VAL A CA 1
ATOM 1822 C C . VAL A 1 245 ? -1.56009 3.81262 4.18228 1.000 21.04136 446 VAL A C 1
ATOM 1823 O O . VAL A 1 245 ? -2.72788 3.42558 4.28178 1.000 23.93861 446 VAL A O 1
ATOM 1827 N N . THR A 1 246 ? -0.78349 3.49649 3.13170 1.000 20.22232 447 THR A N 1
ATOM 1828 C CA . THR A 1 246 ? -1.26481 2.65939 2.04277 1.000 20.81293 447 THR A CA 1
ATOM 1829 C C . THR A 1 246 ? -1.62968 1.26341 2.53718 1.000 22.73666 447 THR A C 1
ATOM 1830 O O . THR A 1 246 ? -2.60312 0.66704 2.05322 1.000 25.41482 447 THR A O 1
ATOM 1834 N N . GLU A 1 247 ? -0.87593 0.73900 3.51311 1.000 21.19207 448 GLU A N 1
ATOM 1835 C CA . GLU A 1 247 ? -1.12441 -0.58904 4.04855 1.000 24.84655 448 GLU A CA 1
ATOM 1836 C C . GLU A 1 247 ? -2.38770 -0.65884 4.87822 1.000 25.57178 448 GLU A C 1
ATOM 1837 O O . GLU A 1 247 ? -2.90541 -1.75821 5.06424 1.000 25.66759 448 GLU A O 1
ATOM 1843 N N . HIS A 1 248 ? -2.91392 0.46746 5.35143 1.000 24.12129 449 HIS A N 1
ATOM 1844 C CA . HIS A 1 248 ? -4.15756 0.36696 6.11152 1.000 25.62587 449 HIS A CA 1
ATOM 1845 C C . HIS A 1 248 ? -5.28029 -0.30447 5.31441 1.000 28.20622 449 HIS A C 1
ATOM 1846 O O . HIS A 1 248 ? -6.08014 -1.05385 5.88938 1.000 32.06029 449 HIS A O 1
ATOM 1853 N N . VAL A 1 249 ? -5.33510 -0.07427 3.99517 1.000 30.62936 450 VAL A N 1
ATOM 1854 C CA . VAL A 1 249 ? -6.31278 -0.71711 3.11529 1.000 35.59434 450 VAL A CA 1
ATOM 1855 C C . VAL A 1 249 ? -6.16432 -2.23005 3.17063 1.000 36.32788 450 VAL A C 1
ATOM 1856 O O . VAL A 1 249 ? -7.15150 -2.97381 3.22856 1.000 40.68429 450 VAL A O 1
ATOM 1860 N N . GLN A 1 250 ? -4.92505 -2.70788 3.09078 1.000 33.96679 451 GLN A N 1
ATOM 1861 C CA . GLN A 1 250 ? -4.67008 -4.14547 3.12297 1.000 39.16997 451 GLN A CA 1
ATOM 1862 C C . GLN A 1 250 ? -5.04881 -4.74185 4.46600 1.000 39.85548 451 GLN A C 1
ATOM 1863 O O . GLN A 1 250 ? -5.42620 -5.91908 4.54507 1.000 41.47584 451 GLN A O 1
ATOM 1869 N N . LEU A 1 251 ? -4.96504 -3.95711 5.52976 1.000 37.17824 452 LEU A N 1
ATOM 1870 C CA . LEU A 1 251 ? -5.31063 -4.47274 6.83955 1.000 36.96931 452 LEU A CA 1
ATOM 1871 C C . LEU A 1 251 ? -6.80086 -4.73909 6.92645 1.000 42.74585 452 LEU A C 1
ATOM 1872 O O . LEU A 1 251 ? -7.22996 -5.75651 7.48987 1.000 41.68328 452 LEU A O 1
ATOM 1877 N N . LEU A 1 252 ? -7.60172 -3.85167 6.33749 1.000 39.09202 453 LEU A N 1
ATOM 1878 C CA . LEU A 1 252 ? -9.03516 -4.09622 6.24824 1.000 41.94490 453 LEU A CA 1
ATOM 1879 C C . LEU A 1 252 ? -9.33177 -5.36170 5.45273 1.000 51.31311 453 LEU A C 1
ATOM 1880 O O . LEU A 1 252 ? -10.25215 -6.11595 5.79141 1.000 50.017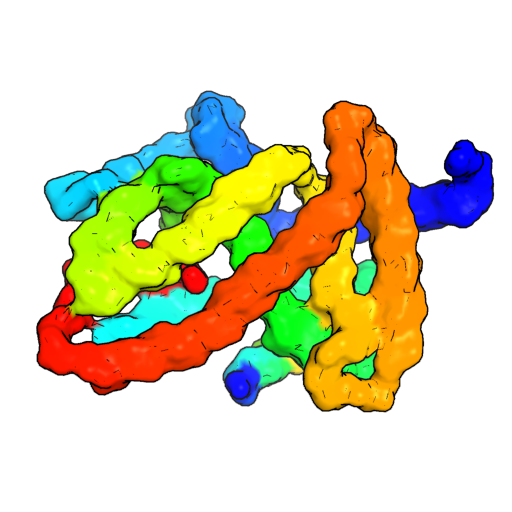96 453 LEU A O 1
ATOM 1885 N N . GLN A 1 253 ? -8.55147 -5.62659 4.40318 1.000 50.31022 454 GLN A N 1
ATOM 1886 C CA . GLN A 1 253 ? -8.77110 -6.84440 3.62506 1.000 55.90369 454 GLN A CA 1
ATOM 1887 C C . GLN A 1 253 ? -8.40863 -8.09019 4.42415 1.000 56.09770 454 GLN A C 1
ATOM 1888 O O . GLN A 1 253 ? -9.10165 -9.11204 4.33997 1.000 54.23395 454 GLN A O 1
ATOM 1894 N N . VAL A 1 254 ? -7.33853 -8.01789 5.21681 1.000 46.99226 455 VAL A N 1
ATOM 1895 C CA . VAL A 1 254 ? -6.96199 -9.13826 6.07203 1.000 49.46509 455 VAL A CA 1
ATOM 1896 C C . VAL A 1 254 ? -8.06439 -9.44470 7.08151 1.000 53.82566 455 VAL A C 1
ATOM 1897 O O . VAL A 1 254 ? -8.37911 -10.61473 7.34094 1.000 50.45518 455 VAL A O 1
ATOM 1901 N N . ILE A 1 255 ? -8.67738 -8.40253 7.65398 1.000 47.85152 456 ILE A N 1
ATOM 1902 C CA . ILE A 1 255 ? -9.69145 -8.59905 8.69089 1.000 51.06881 456 ILE A CA 1
ATOM 1903 C C . ILE A 1 255 ? -10.89328 -9.34533 8.13100 1.000 60.96024 456 ILE A C 1
ATOM 1904 O O . ILE A 1 255 ? -11.34799 -10.34962 8.69666 1.000 59.51668 456 ILE A O 1
ATOM 1909 N N . LYS A 1 256 ? -11.44070 -8.84736 7.02180 1.000 68.23538 457 LYS A N 1
ATOM 1910 C CA . LYS A 1 256 ? -12.57965 -9.50926 6.39889 1.000 71.81179 457 LYS A CA 1
ATOM 1911 C C . LYS A 1 256 ? -12.26638 -10.96162 6.06068 1.000 73.57679 457 LYS A C 1
ATOM 1912 O O . LYS A 1 256 ? -13.14908 -11.82272 6.14631 1.000 75.52245 457 LYS A O 1
ATOM 1918 N N . LYS A 1 257 ? -11.01349 -11.26168 5.71559 1.000 68.85102 458 LYS A N 1
ATOM 1919 C CA . LYS A 1 257 ? -10.64465 -12.61291 5.31714 1.000 72.88760 458 LYS A CA 1
ATOM 1920 C C . LYS A 1 257 ? -10.29373 -13.52322 6.48612 1.000 72.05565 458 LYS A C 1
ATOM 1921 O O . LYS A 1 257 ? -10.27664 -14.74672 6.30915 1.000 72.45686 458 LYS A O 1
ATOM 1927 N N . THR A 1 258 ? -10.03117 -12.97101 7.66997 1.000 68.33083 459 THR A N 1
ATOM 1928 C CA . THR A 1 258 ? -9.68807 -13.79912 8.82053 1.000 67.37943 459 THR A CA 1
ATOM 1929 C C . THR A 1 258 ? -10.88348 -14.64756 9.22368 1.000 72.58770 459 THR A C 1
ATOM 1930 O O . THR A 1 258 ? -11.95998 -14.11914 9.52411 1.000 69.05481 459 THR A O 1
ATOM 1934 N N . GLU A 1 259 ? -10.68676 -15.96254 9.23590 1.000 77.25659 460 GLU A N 1
ATOM 1935 C CA . GLU A 1 259 ? -11.72551 -16.90192 9.62388 1.000 82.36358 460 GLU A CA 1
ATOM 1936 C C . GLU A 1 259 ? -11.61714 -17.33682 11.07812 1.000 84.84174 460 GLU A C 1
ATOM 1937 O O . GLU A 1 259 ? -12.57762 -17.90369 11.61160 1.000 85.77265 460 GLU A O 1
ATOM 1943 N N . THR A 1 260 ? -10.48144 -17.08528 11.72688 1.000 84.24537 461 THR A N 1
ATOM 1944 C CA . THR A 1 260 ? -10.27582 -17.48654 13.10977 1.000 84.71361 461 THR A CA 1
ATOM 1945 C C . THR A 1 260 ? -10.99430 -16.52279 14.05360 1.000 79.99261 461 THR A C 1
ATOM 1946 O O . THR A 1 260 ? -11.61684 -15.54110 13.63394 1.000 76.98570 461 THR A O 1
ATOM 1950 N N . ASP A 1 261 ? -10.90573 -16.80766 15.35131 1.000 75.58797 462 ASP A N 1
ATOM 1951 C CA . ASP A 1 261 ? -11.55629 -15.96501 16.34436 1.000 71.71972 462 ASP A CA 1
ATOM 1952 C C . ASP A 1 261 ? -10.87202 -14.60811 16.40566 1.000 64.93593 462 ASP A C 1
ATOM 1953 O O . ASP A 1 261 ? -9.63980 -14.51996 16.43066 1.000 63.04085 462 ASP A O 1
ATOM 1958 N N . MET A 1 262 ? -11.67791 -13.54871 16.43213 1.000 57.14414 463 MET A N 1
ATOM 1959 C CA . MET A 1 262 ? -11.16401 -12.19570 16.58661 1.000 51.84901 463 MET A CA 1
ATOM 1960 C C . MET A 1 262 ? -11.69918 -11.51305 17.84171 1.000 49.38453 463 MET A C 1
ATOM 1961 O O . MET A 1 262 ? -11.83827 -10.28692 17.88173 1.000 49.18905 463 MET A O 1
ATOM 1966 N N . SER A 1 263 ? -11.96911 -12.28969 18.88533 1.000 45.03489 464 SER A N 1
ATOM 1967 C CA . SER A 1 263 ? -12.27343 -11.69471 20.17639 1.000 40.41296 464 SER A CA 1
ATOM 1968 C C . SER A 1 263 ? -11.00577 -11.07307 20.76209 1.000 42.80733 464 SER A C 1
ATOM 1969 O O . SER A 1 263 ? -9.88540 -11.43664 20.39973 1.000 43.67739 464 SER A O 1
ATOM 1972 N N . LEU A 1 264 ? -11.19750 -10.11370 21.66406 1.000 33.94678 465 LEU A N 1
ATOM 1973 C CA . LEU A 1 264 ? -10.09180 -9.35078 22.23438 1.000 31.87755 465 LEU A CA 1
ATOM 1974 C C . LEU A 1 264 ? -10.54431 -8.76371 23.56446 1.000 34.01263 465 LEU A C 1
ATOM 1975 O O . LEU A 1 264 ? -11.65564 -8.24287 23.66888 1.000 31.04161 465 LEU A O 1
ATOM 1980 N N . HIS A 1 265 ? -9.69406 -8.86607 24.57525 1.000 31.22671 466 HIS A N 1
ATOM 1981 C CA . HIS A 1 265 ? -10.03963 -8.36782 25.89965 1.000 30.26449 466 HIS A CA 1
ATOM 1982 C C . HIS A 1 265 ? -10.51877 -6.91308 25.80539 1.000 29.21333 466 HIS A C 1
ATOM 1983 O O . HIS A 1 265 ? -9.92912 -6.11767 25.06634 1.000 28.29874 466 HIS A O 1
ATOM 1990 N N . PRO A 1 266 ? -11.62460 -6.54407 26.50618 1.000 29.88204 467 PRO A N 1
ATOM 1991 C CA . PRO A 1 266 ? -12.11803 -5.14908 26.42090 1.000 29.29407 467 PRO A CA 1
ATOM 1992 C C . PRO A 1 266 ? -11.07465 -4.06605 26.71780 1.000 28.14353 467 PRO A C 1
ATOM 1993 O O . PRO A 1 266 ? -11.11827 -2.97932 26.11923 1.000 28.95080 467 PRO A O 1
ATOM 1997 N N . LEU A 1 267 ? -10.15844 -4.32007 27.65465 1.000 28.75136 468 LEU A N 1
ATOM 1998 C CA . LEU A 1 267 ? -9.13739 -3.32216 27.94761 1.000 27.56962 468 LEU A CA 1
ATOM 1999 C C . LEU A 1 267 ? -8.14728 -3.18047 26.79522 1.000 26.59071 468 LEU A C 1
ATOM 2000 O O . LEU A 1 267 ? -7.65216 -2.08330 26.54666 1.000 27.04789 468 LEU A O 1
ATOM 2005 N N . LEU A 1 268 ? -7.86621 -4.27107 26.07607 1.000 27.23443 469 LEU A N 1
ATOM 2006 C CA . LEU A 1 268 ? -7.04962 -4.14665 24.86841 1.000 25.50094 469 LEU A CA 1
ATOM 2007 C C . LEU A 1 268 ? -7.78551 -3.39171 23.76938 1.000 25.39625 469 LEU A C 1
ATOM 2008 O O . LEU A 1 268 ? -7.16989 -2.60033 23.06027 1.000 24.82598 469 LEU A O 1
ATOM 2013 N N . GLN A 1 269 ? -9.10156 -3.61736 23.60595 1.000 26.93380 470 GLN A N 1
ATOM 2014 C CA . GLN A 1 269 ? -9.83221 -2.81393 22.62636 1.000 26.57391 470 GLN A CA 1
ATOM 2015 C C . GLN A 1 269 ? -9.72305 -1.32289 22.94830 1.000 28.13654 470 GLN A C 1
ATOM 2016 O O . GLN A 1 269 ? -9.54549 -0.50060 22.04440 1.000 28.72148 470 GLN A O 1
ATOM 2022 N N . GLU A 1 270 ? -9.81271 -0.96194 24.23434 1.000 27.59452 471 GLU A N 1
ATOM 2023 C CA . GLU A 1 270 ? -9.71021 0.44128 24.62466 1.000 29.91591 471 GLU A CA 1
ATOM 2024 C C . GLU A 1 270 ? -8.32301 1.00135 24.33580 1.000 27.20683 471 GLU A C 1
ATOM 2025 O O . GLU A 1 270 ? -8.19344 2.13909 23.85448 1.000 29.60486 471 GLU A O 1
ATOM 2031 N N . ILE A 1 271 ? -7.27855 0.22317 24.62467 1.000 26.58460 472 ILE A N 1
ATOM 2032 C CA . ILE A 1 271 ? -5.91113 0.65025 24.33335 1.000 26.70187 472 ILE A CA 1
ATOM 2033 C C . ILE A 1 271 ? -5.72924 0.87719 22.83519 1.000 28.37078 472 ILE A C 1
ATOM 2034 O O . ILE A 1 271 ? -5.14995 1.88262 22.41070 1.000 25.55822 472 ILE A O 1
ATOM 2039 N N . TYR A 1 272 ? -6.25557 -0.02647 22.00154 1.000 24.75135 473 TYR A N 1
ATOM 2040 C CA . TYR A 1 272 ? -6.05924 0.15488 20.56577 1.000 25.20452 473 TYR A CA 1
ATOM 2041 C C . TYR A 1 272 ? -6.80418 1.37259 20.05012 1.000 26.16796 473 TYR A C 1
ATOM 2042 O O . TYR A 1 272 ? -6.34832 1.99862 19.07452 1.000 24.57556 473 TYR A O 1
ATOM 2051 N N . LYS A 1 273 ? -7.93206 1.72623 20.66811 1.000 26.82573 474 LYS A N 1
ATOM 2052 C CA . LYS A 1 273 ? -8.64215 2.91713 20.23421 1.000 26.66261 474 LYS A CA 1
ATOM 2053 C C . LYS A 1 273 ? -7.79872 4.17289 20.45825 1.000 26.23250 474 LYS A C 1
ATOM 2054 O O . LYS A 1 273 ? -8.07795 5.20025 19.84568 1.000 29.81459 474 LYS A O 1
ATOM 2060 N N . ASP A 1 274 ? -6.75902 4.09893 21.29246 1.000 27.56001 475 ASP A N 1
ATOM 2061 C CA . ASP A 1 274 ? -5.87826 5.23479 21.51122 1.000 28.76650 475 ASP A CA 1
ATOM 2062 C C . ASP A 1 274 ? -4.75649 5.30196 20.48835 1.000 29.47387 475 ASP A C 1
ATOM 2063 O O . ASP A 1 274 ? -3.97479 6.25581 20.51748 1.000 33.73954 475 ASP A O 1
ATOM 2068 N N . LEU A 1 275 ? -4.63637 4.30943 19.60270 1.000 24.19806 476 LEU A N 1
ATOM 2069 C CA . LEU A 1 275 ? -3.54912 4.22423 18.65199 1.000 23.27168 476 LEU A CA 1
ATOM 2070 C C . LEU A 1 275 ? -4.06505 4.58889 17.24617 1.000 21.77874 476 LEU A C 1
ATOM 2071 O O . LEU A 1 275 ? -5.07375 5.28520 17.10425 1.000 24.44040 476 LEU A O 1
ATOM 2076 N N . TYR A 1 276 ? -3.34746 4.16401 16.21426 1.000 22.06312 477 TYR A N 1
ATOM 2077 C CA . TYR A 1 276 ? -3.74314 4.53380 14.84470 1.000 23.87305 477 TYR A CA 1
ATOM 2078 C C . TYR A 1 276 ? -3.03434 3.62945 13.87585 1.000 20.89017 477 TYR A C 1
ATOM 2079 O O . TYR A 1 276 ? -2.12691 2.89319 14.25951 1.000 22.95239 477 TYR A O 1
ATOM 2089 N N . ASN B 2 5 ? -13.51970 8.66707 2.12626 1.000 60.44836 2260 ASN D N 1
ATOM 2090 C CA . ASN B 2 5 ? -13.77578 9.00481 3.52358 1.000 54.86922 2260 ASN D CA 1
ATOM 2091 C C . ASN B 2 5 ? -14.46914 10.37577 3.65987 1.000 48.04155 2260 ASN D C 1
ATOM 2092 O O . ASN B 2 5 ? -13.85537 11.37145 4.05554 1.000 47.68159 2260 ASN D O 1
ATOM 2097 N N . LEU B 2 6 ? -15.76796 10.40079 3.32736 1.000 53.66221 2261 LEU D N 1
ATOM 2098 C CA . LEU B 2 6 ? -16.53075 11.64710 3.37178 1.000 51.03128 2261 LEU D CA 1
ATOM 2099 C C . LEU B 2 6 ? -16.65315 12.19711 4.78815 1.000 45.44284 2261 LEU D C 1
ATOM 2100 O O . LEU B 2 6 ? -16.72234 13.42107 4.97365 1.000 42.70990 2261 LEU D O 1
ATOM 2105 N N . GLY B 2 7 ? -16.67278 11.32335 5.79864 1.000 46.47401 2262 GLY D N 1
ATOM 2106 C CA . GLY B 2 7 ? -16.65631 11.80647 7.17070 1.000 44.01034 2262 GLY D CA 1
ATOM 2107 C C . GLY B 2 7 ? -15.44399 12.67529 7.45109 1.000 39.00166 2262 GLY D C 1
ATOM 2108 O O . GLY B 2 7 ? -15.55398 13.75551 8.02480 1.000 36.69345 2262 GLY D O 1
ATOM 2109 N N . LEU B 2 8 ? -14.27315 12.22419 7.01410 1.000 37.93386 2263 LEU D N 1
ATOM 2110 C CA . LEU B 2 8 ? -13.04626 12.98519 7.22808 1.000 33.86668 2263 LEU D CA 1
ATOM 2111 C C . LEU B 2 8 ? -13.06968 14.31224 6.46950 1.000 31.89275 2263 LEU D C 1
ATOM 2112 O O . LEU B 2 8 ? -12.65149 15.34817 7.00866 1.000 29.04697 2263 LEU D O 1
ATOM 2117 N N . GLU B 2 9 ? -13.55953 14.30757 5.22435 1.000 34.01392 2264 GLU D N 1
ATOM 2118 C CA . GLU B 2 9 ? -13.64612 15.55975 4.48082 1.000 33.01447 2264 GLU D CA 1
ATOM 2119 C C . GLU B 2 9 ? -14.54432 16.55602 5.19596 1.000 32.52489 2264 GLU D C 1
ATOM 2120 O O . GLU B 2 9 ? -14.23270 17.74781 5.26082 1.000 31.77823 2264 GLU D O 1
ATOM 2126 N N . ASP B 2 10 ? -15.62046 16.06889 5.79685 1.000 34.80475 2265 ASP D N 1
ATOM 2127 C CA . ASP B 2 10 ? -16.55048 16.95841 6.48357 1.000 35.56702 2265 ASP D CA 1
ATOM 2128 C C . ASP B 2 10 ? -15.90753 17.55752 7.72320 1.000 32.38081 2265 ASP D C 1
ATOM 2129 O O . ASP B 2 10 ? -16.06882 18.75265 7.99551 1.000 32.22541 2265 ASP D O 1
ATOM 2134 N N . ILE B 2 11 ? -15.16007 16.74895 8.47701 1.000 31.14330 2266 ILE D N 1
ATOM 2135 C CA . ILE B 2 11 ? -14.42062 17.25580 9.62273 1.000 28.78611 2266 ILE D CA 1
ATOM 2136 C C . ILE B 2 11 ? -13.48338 18.38128 9.20214 1.000 27.56334 2266 ILE D C 1
ATOM 2137 O O . ILE B 2 11 ? -13.41786 19.42572 9.84286 1.000 27.70634 2266 ILE D O 1
ATOM 2142 N N . ILE B 2 12 ? -12.72150 18.17201 8.13085 1.000 25.28693 2267 ILE D N 1
ATOM 2143 C CA . ILE B 2 12 ? -11.74274 19.16361 7.69753 1.000 24.37925 2267 ILE D CA 1
ATOM 2144 C C . ILE B 2 12 ? -12.44052 20.43071 7.22255 1.000 26.53651 2267 ILE D C 1
ATOM 2145 O O . ILE B 2 12 ? -12.04722 21.54322 7.58677 1.000 25.32841 2267 ILE D O 1
ATOM 2150 N N . ARG B 2 13 ? -13.47080 20.27498 6.39563 1.000 26.69352 2268 ARG D N 1
ATOM 2151 C CA . ARG B 2 13 ? -14.19403 21.42540 5.87837 1.000 28.47674 2268 ARG D CA 1
ATOM 2152 C C . ARG B 2 13 ? -14.74448 22.27318 7.02210 1.000 30.76756 2268 ARG D C 1
ATOM 2153 O O . ARG B 2 13 ? -14.67797 23.51333 6.98027 1.000 33.21377 2268 ARG D O 1
ATOM 2161 N N . LYS B 2 14 ? -15.32257 21.62855 8.04642 1.000 29.51901 2269 LYS D N 1
ATOM 2162 C CA . LYS B 2 14 ? -15.83319 22.37749 9.19003 1.000 31.02254 2269 LYS D CA 1
ATOM 2163 C C . LYS B 2 14 ? -14.71093 23.07777 9.94444 1.000 30.33152 2269 LYS D C 1
ATOM 2164 O O . LYS B 2 14 ? -14.88502 24.21370 10.41285 1.000 31.06604 2269 LYS D O 1
ATOM 2170 N N . ALA B 2 15 ? -13.57177 22.40441 10.09992 1.000 30.22695 2270 ALA D N 1
ATOM 2171 C CA . ALA B 2 15 ? -12.47107 22.99018 10.84631 1.000 28.27328 2270 ALA D CA 1
ATOM 2172 C C . ALA B 2 15 ? -11.85490 24.16645 10.10432 1.000 30.41354 2270 ALA D C 1
ATOM 2173 O O . ALA B 2 15 ? -11.34939 25.09337 10.74427 1.000 31.93076 2270 ALA D O 1
ATOM 2175 N N . LEU B 2 16 ? -11.93319 24.17457 8.77057 1.000 27.58683 2271 LEU D N 1
ATOM 2176 C CA . LEU B 2 16 ? -11.46092 25.31156 7.98585 1.000 28.93640 2271 LEU D CA 1
ATOM 2177 C C . LEU B 2 16 ? -12.38426 26.53327 8.07465 1.000 32.86326 2271 LEU D C 1
ATOM 2178 O O . LEU B 2 16 ? -11.95185 27.63544 7.72658 1.000 35.74735 2271 LEU D O 1
ATOM 2183 N N . MET B 2 17 ? -13.64522 26.36835 8.47408 1.000 32.35536 2272 MET D N 1
ATOM 2184 C CA . MET B 2 17 ? -14.59723 27.48278 8.45917 1.000 34.24866 2272 MET D CA 1
ATOM 2185 C C . MET B 2 17 ? -14.20626 28.64040 9.38910 1.000 40.41905 2272 MET D C 1
ATOM 2186 O O . MET B 2 17 ? -13.50651 28.40691 10.38185 1.000 45.69165 2272 MET D O 1
#

GO terms:
  GO:0005515 protein binding (F, IPI)
  GO:0042802 identical protein binding (F, IPI)
  GO:0004879 nuclear receptor activity (F, IDA)
  GO:0005634 nucleus (C, IDA)
  GO:0035357 peroxisome proliferator activated receptor signaling pathway (P, IDA)
  GO:0003700 DNA-binding transcription factor activity (F, IDA)
  GO:0010629 negative regulation of gene expression (P, IDA)
  GO:1904893 negative regulation of receptor signaling pathway via STAT (P, IDA)
  GO:0035357 peroxisome proliferator activated receptor signaling pathway (P, IGI)
  GO:0010628 positive regulation of gene expression (P, IGI)
  GO:0010629 negative regulation of gene expression (P, IGI)
  GO:1903845 negative regulation of cellular response to transforming growth factor beta stimulus (P, IGI)
  GO:0060392 negative regulation of SMAD protein signal transduction (P, IGI)
  GO:0030512 negative regulation of transforming growth factor beta receptor signaling pathway (P, IGI)
  GO:0048662 negative regulation of smooth muscle cell proliferation (P, IGI)
  GO:0045668 negative regulation of osteoblast differentiation (P, IMP)
  GO:0030514 negative regulation of BMP signaling pathway (P, IMP)
  GO:0097677 STAT family protein binding (F, IPI)
  GO:0050699 WW domain binding (F, IMP)
  GO:0045944 positive regulation of transcription by RNA polymerase II (P, IDA)

Sequence (273 aa):
GQLNPESADLRALAKHLYDSYIKSFPLTKAKARAILTGKTTDKSPFVIYDMNSLMMGEEVAIRIFQGCQFRSVEAVQEITEYAKSIPGFVNLDLNDQVTLLKYGVHEIIYTMLASLMNKDGVLISEGQGFMTREFLKSLRKPFGDFMEPKFEFAVKFNALELDDSSDLAIFIAVIILSGDRPGLLNVKPIEDIQDNLLQALELQLKLNHPESSSQLFAKLLQKMTTDLRQIVTEHVQLLQVIKKTETDMSLHPLLQEIYKDLYNLGLEDIIRKALM